Protein AF-0000000072294499 (afdb_homodimer)

InterPro domains:
  IPR000086 NUDIX hydrolase domain [PF00293] (12-152)
  IPR000086 NUDIX hydrolase domain [PS51462] (10-159)
  IPR015797 NUDIX hydrolase-like domain superfamily [SSF55811] (6-146)
  IPR020084 NUDIX hydrolase, conserved site [PS00893] (53-74)
  IPR020476 NUDIX hydrolase [PR00502] (48-62)
  IPR020476 NUDIX hydrolase [PR00502] (62-77)

Solvent-accessible surface area (backbone atoms only — not comparable to full-atom values): 19416 Å² total; per-residue (Å²): 131,82,71,77,73,74,75,75,82,62,50,39,52,34,36,35,30,48,36,30,56,72,73,47,87,82,43,38,98,89,31,44,30,25,42,33,28,32,29,54,42,88,82,49,49,67,14,34,39,49,49,47,46,68,60,56,62,79,58,51,71,49,56,42,50,37,48,31,37,27,63,43,24,68,42,83,57,55,66,90,38,39,42,85,70,53,72,44,78,39,73,40,86,32,82,36,76,93,73,35,78,26,80,40,30,35,38,34,39,32,30,36,31,48,45,88,76,65,79,73,69,76,43,66,66,42,64,79,48,29,78,38,75,42,82,41,38,47,66,57,52,55,41,26,64,70,58,80,46,92,53,44,52,22,62,66,54,42,48,34,52,70,77,44,59,82,66,66,83,78,83,78,120,130,83,72,79,74,75,76,75,82,60,51,39,51,33,35,36,30,47,36,30,56,72,74,48,87,82,42,38,97,90,31,44,28,24,43,32,28,32,28,55,42,88,83,48,48,67,15,33,40,50,49,48,46,68,59,55,62,79,58,52,71,51,55,44,50,36,50,32,36,27,61,43,24,68,42,83,55,55,65,90,38,38,44,84,68,52,72,44,78,40,73,39,86,33,82,35,75,92,74,36,80,27,79,42,31,34,37,34,39,33,31,37,30,47,46,88,76,67,80,74,70,78,42,66,66,42,64,79,48,29,77,38,75,40,80,40,38,48,65,56,54,53,41,26,65,69,59,79,46,94,51,42,52,22,63,65,56,41,46,34,52,71,75,44,59,82,68,66,84,77,82,75,124

pLDDT: mean 88.1, std 13.17, range [28.94, 98.69]

Secondary structure (DSSP, 8-state):
------PPP--EEEEEEEEE-SS-TT--SSS-EEEEEEE-SSTTTTEEE-SEEEPPTT--HHHHHHHHHHHHH-----GGGEEEEEEEEEEEEEE-GGG-EEEEEEEEEEEEEE--S-SS----S-TTTEEEEEEEEHHHHHHHHHT-SS-EE-HHHHHHHHHSTT--PPP--/------PPP--EEEEEEEEE-SS-TT--SSS-EEEEEEE-SSTTTTEEE-SEEEPPTT--HHHHHHHHHHHHH-----GGGEEEEEEEEEEEEEE-GGG-EEEEEEEEEEEEEE--S-SSPP--S-TTTEEEEEEEEHHHHHHHHTT-SS-EE-HHHHHHHHHSTT--PPP--

Foldseek 3Di:
DPDPDPDPADAFEKEFEFEFEDDDPVADQVKTWGKKFAWCDQARHQAIGGQIGGDDPPDDNLRRRQVSQCQFFVAGFDSLQKAWFDKFKDWDWGQDPPRDTDIHIYIYTYMYGYGPNDDDGTDGNPVNTTVTMDIDIPVRLVCLLVVVDPHHHRVRSNRCCVVVVVTDDDDPD/DPDPDPDPADAFEKEFEFEFEDDPPPADQVKTWGKKFAWCDQARHQAIGGQIGGDDPPDDNLRRRQVSQCQFFVAGFDSLQKAWFDKFKDWDWGQDPPRDIDIHIYIYTYMYGYGPNDDDGTDGNPVNTTVDMDIDIPVRLVCLLVVVDPHHHRVRSNRCCVVVVPTGDDDPD

Radius of gyration: 21.46 Å; Cα contacts (8 Å, |Δi|>4): 744; chains: 2; bounding box: 60×62×54 Å

Organism: Botryotinia fuckeliana (strain B05.10) (NCBI:txid332648)

Nearest PDB structures (foldseek):
  5gp0-assembly1_I  TM=8.842E-01  e=9.250E-15  Arabidopsis thaliana
  5wy6-assembly1_A  TM=8.815E-01  e=5.028E-14  Arabidopsis thaliana
  3n77-assembly1_A  TM=7.991E-01  e=6.210E-08  Salmonella enterica subsp. enterica serovar Typhimurium
  2fml-assembly1_A  TM=7.629E-01  e=3.006E-08  Enterococcus faecalis
  6dt3-assembly1_A  TM=7.638E-01  e=3.809E-07  Klebsiella pneumoniae subsp. pneumoniae NTUH-K2044

Sequence (346 aa):
MSTPTPAPPHPRIGVGIFLLHPTHPLSTPTSPLFLMGQRLGSHGAGKWAHPGGHLEFGEELEECATREVEEETGLCLQREDVRFLTATNSVMEGEGEEGKKEKKHYVTIWMVGRWDGKGEGPRNLEPEKCAGWEWVRWEEMKEYAEGNGERKLFQPVSDLLRTRGEVLPPSFGMSTPTPAPPHPRIGVGIFLLHPTHPLSTPTSPLFLMGQRLGSHGAGKWAHPGGHLEFGEELEECATREVEEETGLCLQREDVRFLTATNSVMEGEGEEGKKEKKHYVTIWMVGRWDGKGEGPRNLEPEKCAGWEWVRWEEMKEYAEGNGERKLFQPVSDLLRTRGEVLPPSFG

Structure (mmCIF, N/CA/C/O backbone):
data_AF-0000000072294499-model_v1
#
loop_
_entity.id
_entity.type
_entity.pdbx_description
1 polymer 'Nudix hydrolase domain-containing protein'
#
loop_
_atom_site.group_PDB
_atom_site.id
_atom_site.type_symbol
_atom_site.label_atom_id
_atom_site.label_alt_id
_atom_site.label_comp_id
_atom_site.label_asym_id
_atom_site.label_entity_id
_atom_site.label_seq_id
_atom_site.pdbx_PDB_ins_code
_atom_site.Cartn_x
_atom_site.Cartn_y
_atom_site.Cartn_z
_atom_site.occupancy
_atom_site.B_iso_or_equiv
_atom_site.auth_seq_id
_atom_site.auth_comp_id
_atom_site.auth_asym_id
_atom_site.auth_atom_id
_atom_site.pdbx_PDB_model_num
ATOM 1 N N . MET A 1 1 ? -40.594 -4.781 -2.824 1 28.94 1 MET A N 1
ATOM 2 C CA . MET A 1 1 ? -39.344 -5.211 -2.197 1 28.94 1 MET A CA 1
ATOM 3 C C . MET A 1 1 ? -38.188 -4.32 -2.625 1 28.94 1 MET A C 1
ATOM 5 O O . MET A 1 1 ? -37.938 -4.152 -3.818 1 28.94 1 MET A O 1
ATOM 9 N N . SER A 1 2 ? -37.812 -3.242 -1.932 1 36.72 2 SER A N 1
ATOM 10 C CA . SER A 1 2 ? -36.875 -2.186 -2.289 1 36.72 2 SER A CA 1
ATOM 11 C C . SER A 1 2 ? -35.5 -2.76 -2.637 1 36.72 2 SER A C 1
ATOM 13 O O . SER A 1 2 ? -34.938 -3.537 -1.868 1 36.72 2 SER A O 1
ATOM 15 N N . THR A 1 3 ? -35.188 -2.98 -3.795 1 42.38 3 THR A N 1
ATOM 16 C CA . THR A 1 3 ? -33.906 -3.477 -4.305 1 42.38 3 THR A CA 1
ATOM 17 C C . THR A 1 3 ? -32.75 -2.754 -3.639 1 42.38 3 THR A C 1
ATOM 19 O O . THR A 1 3 ? -32.688 -1.522 -3.635 1 42.38 3 THR A O 1
ATOM 22 N N . PRO A 1 4 ? -32.094 -3.385 -2.633 1 51.06 4 PRO A N 1
ATOM 23 C CA . PRO A 1 4 ? -31.031 -2.721 -1.905 1 51.06 4 PRO A CA 1
ATOM 24 C C . PRO A 1 4 ? -30.062 -1.988 -2.83 1 51.06 4 PRO A C 1
ATOM 26 O O . PRO A 1 4 ? -29.781 -2.459 -3.936 1 51.06 4 PRO A O 1
ATOM 29 N N . THR A 1 5 ? -30.125 -0.683 -2.938 1 53.81 5 THR A N 1
ATOM 30 C CA . THR A 1 5 ? -29.219 0.186 -3.666 1 53.81 5 THR A CA 1
ATOM 31 C C . THR A 1 5 ? -27.766 -0.281 -3.492 1 53.81 5 THR A C 1
ATOM 33 O O . THR A 1 5 ? -27.312 -0.468 -2.367 1 53.81 5 THR A O 1
ATOM 36 N N . PRO A 1 6 ? -27.234 -0.891 -4.57 1 59.5 6 PRO A N 1
ATOM 37 C CA . PRO A 1 6 ? -25.859 -1.375 -4.508 1 59.5 6 PRO A CA 1
ATOM 38 C C . PRO A 1 6 ? -24.922 -0.393 -3.809 1 59.5 6 PRO A C 1
ATOM 40 O O . PRO A 1 6 ? -25.094 0.823 -3.916 1 59.5 6 PRO A O 1
ATOM 43 N N . ALA A 1 7 ? -24.188 -0.81 -2.818 1 69.5 7 ALA A N 1
ATOM 44 C CA . ALA A 1 7 ? -23.203 0.027 -2.125 1 69.5 7 ALA A CA 1
ATOM 45 C C . ALA A 1 7 ? -22.312 0.766 -3.117 1 69.5 7 ALA A C 1
ATOM 47 O O . ALA A 1 7 ? -21.984 0.236 -4.18 1 69.5 7 ALA A O 1
ATOM 48 N N . PRO A 1 8 ? -22.094 2.068 -2.934 1 80.5 8 PRO A N 1
ATOM 49 C CA . PRO A 1 8 ? -21.219 2.822 -3.832 1 80.5 8 PRO A CA 1
ATOM 50 C C . PRO A 1 8 ? -19.875 2.146 -4.039 1 80.5 8 PRO A C 1
ATOM 52 O O . PRO A 1 8 ? -19.359 1.482 -3.131 1 80.5 8 PRO A O 1
ATOM 55 N N . PRO A 1 9 ? -19.453 2.17 -5.238 1 87.38 9 PRO A N 1
ATOM 56 C CA . PRO A 1 9 ? -18.141 1.58 -5.504 1 87.38 9 PRO A CA 1
ATOM 57 C C . PRO A 1 9 ? -17.047 2.145 -4.602 1 87.38 9 PRO A C 1
ATOM 59 O O . PRO A 1 9 ? -17.094 3.316 -4.219 1 87.38 9 PRO A O 1
ATOM 62 N N . HIS A 1 10 ? -16.156 1.339 -4.156 1 92.75 10 HIS A N 1
ATOM 63 C CA . HIS A 1 10 ? -15.016 1.729 -3.326 1 92.75 10 HIS A CA 1
ATOM 64 C C . HIS A 1 10 ? -13.742 1.022 -3.77 1 92.75 10 HIS A C 1
ATOM 66 O O . HIS A 1 10 ? -13.797 -0.056 -4.363 1 92.75 10 HIS A O 1
ATOM 72 N N . PRO A 1 11 ? -12.578 1.711 -3.541 1 96.56 11 PRO A N 1
ATOM 73 C CA . PRO A 1 11 ? -11.328 0.994 -3.818 1 96.56 11 PRO A CA 1
ATOM 74 C C . PRO A 1 11 ? -11.188 -0.281 -2.99 1 96.56 11 PRO A C 1
ATOM 76 O O . PRO A 1 11 ? -11.555 -0.301 -1.813 1 96.56 11 PRO A O 1
ATOM 79 N N . ARG A 1 12 ? -10.711 -1.254 -3.605 1 95.88 12 ARG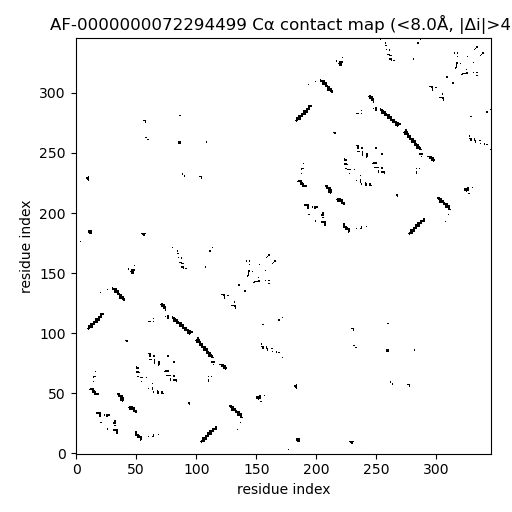 A N 1
ATOM 80 C CA . ARG A 1 12 ? -10.477 -2.535 -2.947 1 95.88 12 ARG A CA 1
ATOM 81 C C . ARG A 1 12 ? -8.984 -2.793 -2.77 1 95.88 12 ARG A C 1
ATOM 83 O O . ARG A 1 12 ? -8.156 -2.115 -3.379 1 95.88 12 ARG A O 1
ATOM 90 N N . ILE A 1 13 ? -8.672 -3.74 -1.905 1 98.31 13 ILE A N 1
ATOM 91 C CA . ILE A 1 13 ? -7.273 -4.051 -1.619 1 98.31 13 ILE A CA 1
ATOM 92 C C . ILE A 1 13 ? -6.957 -5.473 -2.07 1 98.31 13 ILE A C 1
ATOM 94 O O . ILE A 1 13 ? -7.609 -6.426 -1.641 1 98.31 13 ILE A O 1
ATOM 98 N N . GLY A 1 14 ? -6.02 -5.602 -2.982 1 97.75 14 GLY A N 1
ATOM 99 C CA . GLY A 1 14 ? -5.453 -6.887 -3.359 1 97.75 14 GLY A CA 1
ATOM 100 C C . GLY A 1 14 ? -4.043 -7.09 -2.842 1 97.75 14 GLY A C 1
ATOM 101 O O . GLY A 1 14 ? -3.344 -6.121 -2.533 1 97.75 14 GLY A O 1
ATOM 102 N N . VAL A 1 15 ? -3.668 -8.32 -2.693 1 98.62 15 VAL A N 1
ATOM 103 C CA . VAL A 1 15 ? -2.303 -8.703 -2.344 1 98.62 15 VAL A CA 1
ATOM 104 C C . VAL A 1 15 ? -1.727 -9.609 -3.426 1 98.62 15 VAL A C 1
ATOM 106 O O . VAL A 1 15 ? -2.363 -10.586 -3.83 1 98.62 15 VAL A O 1
ATOM 109 N N . GLY A 1 16 ? -0.642 -9.227 -4.043 1 98.25 16 GLY A N 1
ATOM 110 C CA . GLY A 1 16 ? 0.141 -10.055 -4.941 1 98.25 16 GLY A CA 1
ATOM 111 C C . GLY A 1 16 ? 1.46 -10.508 -4.34 1 98.25 16 GLY A C 1
ATOM 112 O O . GLY A 1 16 ? 2.107 -9.75 -3.615 1 98.25 16 GLY A O 1
ATOM 113 N N . ILE A 1 17 ? 1.91 -11.711 -4.703 1 98.06 17 ILE A N 1
ATOM 114 C CA . ILE A 1 17 ? 3.094 -12.258 -4.047 1 98.06 17 ILE A CA 1
ATOM 115 C C . ILE A 1 17 ? 4.125 -12.664 -5.098 1 98.06 17 ILE A C 1
ATOM 117 O O . ILE A 1 17 ? 3.885 -13.578 -5.895 1 98.06 17 ILE A O 1
ATOM 121 N N . PHE A 1 18 ? 5.262 -12.008 -5.094 1 96.38 18 PHE A N 1
ATOM 122 C CA . PHE A 1 18 ? 6.441 -12.508 -5.797 1 96.38 18 PHE A CA 1
ATOM 123 C C . PHE A 1 18 ? 7.031 -13.719 -5.074 1 96.38 18 PHE A C 1
ATOM 125 O O . PHE A 1 18 ? 7.836 -13.562 -4.152 1 96.38 18 PHE A O 1
ATOM 132 N N . LEU A 1 19 ? 6.602 -14.836 -5.445 1 96.38 19 LEU A N 1
ATOM 133 C CA . LEU A 1 19 ? 7.109 -16.047 -4.82 1 96.38 19 LEU A CA 1
ATOM 134 C C . LEU A 1 19 ? 8.414 -16.5 -5.473 1 96.38 19 LEU A C 1
ATOM 136 O O . LEU A 1 19 ? 8.414 -16.984 -6.605 1 96.38 19 LEU A O 1
ATOM 140 N N . LEU A 1 20 ? 9.5 -16.422 -4.746 1 93.62 20 LEU A N 1
ATOM 141 C CA . LEU A 1 20 ? 10.844 -16.641 -5.27 1 93.62 20 LEU A CA 1
ATOM 142 C C . LEU A 1 20 ? 11.234 -18.109 -5.184 1 93.62 20 LEU A C 1
ATOM 144 O O . LEU A 1 20 ? 10.922 -18.781 -4.199 1 93.62 20 LEU A O 1
ATOM 148 N N . HIS A 1 21 ? 11.938 -18.5 -6.191 1 88.56 21 HIS A N 1
ATOM 149 C CA . HIS A 1 21 ? 12.594 -19.797 -6.168 1 88.56 21 HIS A CA 1
ATOM 150 C C . HIS A 1 21 ? 13.977 -19.703 -5.535 1 88.56 21 HIS A C 1
ATOM 152 O O . HIS A 1 21 ? 14.828 -18.938 -5.992 1 88.56 21 HIS A O 1
ATOM 158 N N . PRO A 1 22 ? 14.25 -20.469 -4.516 1 76 22 PRO A N 1
ATOM 159 C CA . PRO A 1 22 ? 15.508 -20.344 -3.779 1 76 22 PRO A CA 1
ATOM 160 C C . PRO A 1 22 ? 16.703 -20.906 -4.555 1 76 22 PRO A C 1
ATOM 162 O O . PRO A 1 22 ? 17.844 -20.469 -4.348 1 76 22 PRO A O 1
ATOM 165 N N . THR A 1 23 ? 16.484 -21.844 -5.387 1 77.12 23 THR A N 1
ATOM 166 C CA . THR A 1 23 ? 17.672 -22.578 -5.844 1 77.12 23 THR A CA 1
ATOM 167 C C . THR A 1 23 ? 17.609 -22.812 -7.352 1 77.12 23 THR A C 1
ATOM 169 O O . THR A 1 23 ? 18.406 -23.594 -7.895 1 77.12 23 THR A O 1
ATOM 172 N N . HIS A 1 24 ? 16.75 -22.141 -7.965 1 80.5 24 HIS A N 1
ATOM 173 C CA . HIS A 1 24 ? 16.688 -22.391 -9.398 1 80.5 24 HIS A CA 1
ATOM 174 C C . HIS A 1 24 ? 17.984 -21.969 -10.086 1 80.5 24 HIS A C 1
ATOM 176 O O . HIS A 1 24 ? 18.484 -20.859 -9.828 1 80.5 24 HIS A O 1
ATOM 182 N N . PRO A 1 25 ? 18.484 -22.766 -10.898 1 80.88 25 PRO A N 1
ATOM 183 C CA . PRO A 1 25 ? 19.797 -22.484 -11.5 1 80.88 25 PRO A CA 1
ATOM 184 C C . PRO A 1 25 ? 19.781 -21.219 -12.352 1 80.88 25 PRO A C 1
ATOM 186 O O . PRO A 1 25 ? 20.828 -20.594 -12.523 1 80.88 25 PRO A O 1
ATOM 189 N N . LEU A 1 26 ? 18.703 -20.8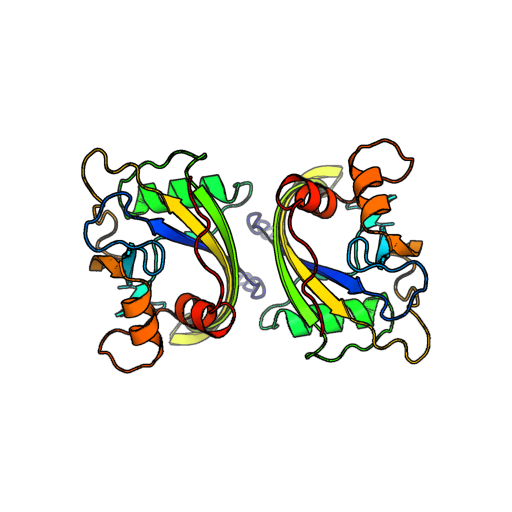28 -12.852 1 82 26 LEU A N 1
ATOM 190 C CA . LEU A 1 26 ? 18.609 -19.656 -13.719 1 82 26 LEU A CA 1
ATOM 191 C C . LEU A 1 26 ? 18.359 -18.391 -12.906 1 82 26 LEU A C 1
ATOM 193 O O . LEU A 1 26 ? 18.359 -17.281 -13.445 1 82 26 LEU A O 1
ATOM 197 N N . SER A 1 27 ? 18.203 -18.578 -11.586 1 82.75 27 SER A N 1
ATOM 198 C CA . SER A 1 27 ? 17.953 -17.422 -10.727 1 82.75 27 SER A CA 1
ATOM 199 C C . SER A 1 27 ? 19.25 -16.703 -10.391 1 82.75 27 SER A C 1
ATOM 201 O O . SER A 1 27 ? 20.25 -17.344 -10.031 1 82.75 27 SER A O 1
ATOM 203 N N . THR A 1 28 ? 19.234 -15.406 -10.656 1 80 28 THR A N 1
ATOM 204 C CA . THR A 1 28 ? 20.375 -14.57 -10.281 1 80 28 THR A CA 1
ATOM 205 C C . THR A 1 28 ? 19.922 -13.445 -9.352 1 80 28 THR A C 1
ATOM 207 O O . THR A 1 28 ? 18.734 -13.125 -9.289 1 80 28 THR A O 1
ATOM 210 N N . PRO A 1 29 ? 20.891 -12.836 -8.664 1 75.38 29 PRO A N 1
ATOM 211 C CA . PRO A 1 29 ? 20.516 -11.711 -7.801 1 75.38 29 PRO A CA 1
ATOM 212 C C . PRO A 1 29 ? 19.875 -10.562 -8.578 1 75.38 29 PRO A C 1
ATOM 214 O O . PRO A 1 29 ? 19.031 -9.844 -8.031 1 75.38 29 PRO A O 1
ATOM 217 N N . THR A 1 30 ? 20.25 -10.422 -9.789 1 76.88 30 THR A N 1
ATOM 218 C CA . THR A 1 30 ? 19.75 -9.305 -10.578 1 76.88 30 THR A CA 1
ATOM 219 C C . THR A 1 30 ? 18.5 -9.703 -11.359 1 76.88 30 THR A C 1
ATOM 221 O O . THR A 1 30 ? 17.797 -8.852 -11.898 1 76.88 30 THR A O 1
ATOM 224 N N . SER A 1 31 ? 18.297 -10.969 -11.453 1 81.94 31 SER A N 1
ATOM 225 C CA . SER A 1 31 ? 17.125 -11.477 -12.148 1 81.94 31 SER A CA 1
ATOM 226 C C . SER A 1 31 ? 16.562 -12.711 -11.445 1 81.94 31 SER A C 1
ATOM 228 O O . SER A 1 31 ? 16.672 -13.828 -11.961 1 81.94 31 SER A O 1
ATOM 230 N N . PRO A 1 32 ? 15.938 -12.461 -10.391 1 86.88 32 PRO A N 1
ATOM 231 C CA . PRO A 1 32 ? 15.344 -13.602 -9.68 1 86.88 32 PRO A CA 1
ATOM 232 C C . PRO A 1 32 ? 14.172 -14.219 -10.43 1 86.88 32 PRO A C 1
ATOM 234 O O . PRO A 1 32 ? 13.609 -13.594 -11.336 1 86.88 32 PRO A O 1
ATOM 237 N N . LEU A 1 33 ? 13.906 -15.477 -10.094 1 91.69 33 LEU A N 1
ATOM 238 C CA . LEU A 1 33 ? 12.758 -16.172 -10.656 1 91.69 33 LEU A CA 1
ATOM 239 C C . LEU A 1 33 ? 11.594 -16.188 -9.672 1 91.69 33 LEU A C 1
ATOM 241 O O . LEU A 1 33 ? 11.773 -16.469 -8.492 1 91.69 33 LEU A O 1
ATOM 245 N N . PHE A 1 34 ? 10.484 -15.875 -10.188 1 93.94 34 PHE A N 1
ATOM 246 C CA . PHE A 1 34 ? 9.281 -15.922 -9.359 1 93.94 34 PHE A CA 1
ATOM 247 C C . PHE A 1 34 ? 8.148 -16.625 -10.102 1 93.94 34 PHE A C 1
ATOM 249 O O . PHE A 1 34 ? 8.227 -16.828 -11.312 1 93.94 34 PHE A O 1
ATOM 256 N N . LEU A 1 35 ? 7.176 -16.984 -9.359 1 96.38 35 LEU A N 1
ATOM 257 C CA . LEU A 1 35 ? 6.047 -17.766 -9.859 1 96.38 35 LEU A CA 1
ATOM 258 C C . LEU A 1 35 ? 4.996 -16.859 -10.484 1 96.38 35 LEU A C 1
ATOM 260 O O . LEU A 1 35 ? 4.574 -15.875 -9.867 1 96.38 35 LEU A O 1
ATOM 264 N N . MET A 1 36 ? 4.543 -17.094 -11.742 1 96.94 36 MET A N 1
ATOM 265 C CA . MET A 1 36 ? 3.434 -16.422 -12.398 1 96.94 36 MET A CA 1
ATOM 266 C C . MET A 1 36 ? 2.494 -17.422 -13.062 1 96.94 36 MET A C 1
ATOM 268 O O . MET A 1 36 ? 2.908 -18.531 -13.398 1 96.94 36 MET A O 1
ATOM 272 N N . GLY A 1 37 ? 1.271 -17.031 -13.18 1 97.19 37 GLY A N 1
ATOM 273 C CA . GLY A 1 37 ? 0.268 -17.828 -13.867 1 97.19 37 GLY A CA 1
ATOM 274 C C . GLY A 1 37 ? -0.659 -17 -14.742 1 97.19 37 GLY A C 1
ATOM 275 O O . GLY A 1 37 ? -0.774 -15.789 -14.562 1 97.19 37 GLY A O 1
ATOM 276 N N . GLN A 1 38 ? -1.278 -17.672 -15.672 1 96.25 38 GLN A N 1
ATOM 277 C CA . GLN A 1 38 ? -2.238 -17.031 -16.562 1 96.25 38 GLN A CA 1
ATOM 278 C C . GLN A 1 38 ? -3.648 -17.078 -15.977 1 96.25 38 GLN A C 1
ATOM 280 O O . GLN A 1 38 ? -4.156 -18.156 -15.672 1 96.25 38 GLN A O 1
ATOM 285 N N . ARG A 1 39 ? -4.242 -15.898 -15.898 1 95.62 39 ARG A N 1
ATOM 286 C CA . ARG A 1 39 ? -5.59 -15.797 -15.359 1 95.62 39 ARG A CA 1
ATOM 287 C C . ARG A 1 39 ? -6.625 -16.328 -16.344 1 95.62 39 ARG A C 1
ATOM 289 O O . ARG A 1 39 ? -6.516 -16.094 -17.547 1 95.62 39 ARG A O 1
ATOM 296 N N . LEU A 1 40 ? -7.703 -17.078 -16.016 1 91.75 40 LEU A N 1
ATOM 297 C CA . LEU A 1 40 ? -8.75 -17.609 -16.875 1 91.75 40 LEU A CA 1
ATOM 298 C C . LEU A 1 40 ? -10.086 -16.922 -16.609 1 91.75 40 LEU A C 1
ATOM 300 O O . LEU A 1 40 ? -10.977 -16.938 -17.453 1 91.75 40 LEU A O 1
ATOM 304 N N . GLY A 1 41 ? -10.414 -16.156 -15.727 1 75.06 41 GLY A N 1
ATOM 305 C CA . GLY A 1 41 ? -11.688 -15.555 -15.359 1 75.06 41 GLY A CA 1
ATOM 306 C C . GLY A 1 41 ? -11.922 -14.211 -16.016 1 75.06 41 GLY A C 1
ATOM 307 O O . GLY A 1 41 ? -11.25 -13.867 -17 1 75.06 41 GLY A O 1
ATOM 308 N N . SER A 1 42 ? -13.117 -13.625 -15.688 1 65.06 42 SER A N 1
ATOM 309 C CA . SER A 1 42 ? -13.633 -12.43 -16.359 1 65.06 42 SER A CA 1
ATOM 310 C C . SER A 1 42 ? -12.664 -11.258 -16.203 1 65.06 42 SER A C 1
ATOM 312 O O . SER A 1 42 ? -12.406 -10.547 -17.172 1 65.06 42 SER A O 1
ATOM 314 N N . HIS A 1 43 ? -12.133 -11.164 -15.094 1 74.12 43 HIS A N 1
ATOM 315 C CA . HIS A 1 43 ? -11.281 -10 -14.891 1 74.12 43 HIS A CA 1
ATOM 316 C C . HIS A 1 43 ? -9.82 -10.336 -15.172 1 74.12 43 HIS A C 1
ATOM 318 O O . HIS A 1 43 ? -9.172 -11.016 -14.375 1 74.12 43 HIS A O 1
ATOM 324 N N . GLY A 1 44 ? -9.367 -9.891 -16.406 1 77.38 44 GLY A N 1
ATOM 325 C CA . GLY A 1 44 ? -7.984 -10.109 -16.797 1 77.38 44 GLY A CA 1
ATOM 326 C C . GLY A 1 44 ? -7.742 -11.461 -17.438 1 77.38 44 GLY A C 1
ATOM 327 O O . GLY A 1 44 ? -6.664 -12.039 -17.281 1 77.38 44 GLY A O 1
ATOM 328 N N . ALA A 1 45 ? -8.75 -12.023 -18.016 1 86.88 45 ALA A N 1
ATOM 329 C CA . ALA A 1 45 ? -8.586 -13.328 -18.656 1 86.88 45 ALA A CA 1
ATOM 330 C C . ALA A 1 45 ? -7.477 -13.289 -19.703 1 86.88 45 ALA A C 1
ATOM 332 O O . ALA A 1 45 ? -7.371 -12.328 -20.484 1 86.88 45 ALA A O 1
ATOM 333 N N . GLY A 1 46 ? -6.582 -14.336 -19.578 1 91.69 46 GLY A N 1
ATOM 334 C CA . GLY A 1 46 ? -5.488 -14.477 -20.516 1 91.69 46 GLY A CA 1
ATOM 335 C C . GLY A 1 46 ? -4.242 -13.727 -20.109 1 91.69 46 GLY A C 1
ATOM 336 O O . GLY A 1 46 ? -3.184 -13.875 -20.719 1 91.69 46 GLY A O 1
ATOM 337 N N . LYS A 1 47 ? -4.348 -12.961 -19.125 1 94.25 47 LYS A N 1
ATOM 338 C CA . LYS A 1 47 ? -3.217 -12.148 -18.688 1 94.25 47 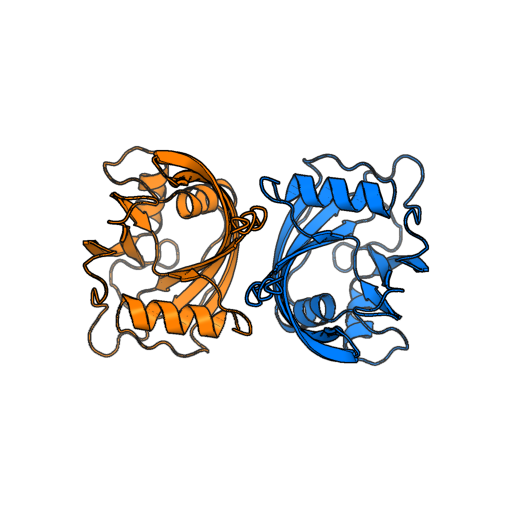LYS A CA 1
ATOM 339 C C . LYS A 1 47 ? -2.455 -12.828 -17.547 1 94.25 47 LYS A C 1
ATOM 341 O O . LYS A 1 47 ? -3.025 -13.617 -16.797 1 94.25 47 LYS A O 1
ATOM 346 N N . TRP A 1 48 ? -1.202 -12.531 -17.453 1 96.06 48 TRP A N 1
ATOM 347 C CA . TRP A 1 48 ? -0.32 -13.172 -16.484 1 96.06 48 TRP A CA 1
ATOM 348 C C . TRP A 1 48 ? -0.217 -12.352 -15.203 1 96.06 48 TRP A C 1
ATOM 350 O O . TRP A 1 48 ? -0.125 -11.125 -15.25 1 96.06 48 TRP A O 1
ATOM 360 N N . ALA A 1 49 ? -0.277 -13.07 -14.125 1 96.75 49 ALA A N 1
ATOM 361 C CA . ALA A 1 49 ? -0.224 -12.414 -12.82 1 96.75 49 ALA A CA 1
ATOM 362 C C . ALA A 1 49 ? 0.453 -13.305 -11.789 1 96.75 49 ALA A C 1
ATOM 364 O O . ALA A 1 49 ? 0.771 -14.469 -12.07 1 96.75 49 ALA A O 1
ATOM 365 N N . HIS A 1 50 ? 0.783 -12.781 -10.664 1 97.5 50 HIS A N 1
ATOM 366 C CA . HIS A 1 50 ? 1.319 -13.5 -9.516 1 97.5 50 HIS A CA 1
ATOM 367 C C . HIS A 1 50 ? 0.204 -14.141 -8.695 1 97.5 50 HIS A C 1
ATOM 369 O O . HIS A 1 50 ? -0.958 -13.734 -8.797 1 97.5 50 HIS A O 1
ATOM 375 N N . PRO A 1 51 ? 0.548 -15.203 -7.906 1 98.25 51 PRO A N 1
ATOM 376 C CA . PRO A 1 51 ? -0.444 -15.602 -6.906 1 98.25 51 PRO A CA 1
ATOM 377 C C . PRO A 1 51 ? -0.915 -14.43 -6.043 1 98.25 51 PRO A C 1
ATOM 379 O O . PRO A 1 51 ? -0.143 -13.508 -5.773 1 98.25 51 PRO A O 1
ATOM 382 N N . GLY A 1 52 ? -2.1 -14.445 -5.641 1 98 52 GLY A N 1
ATOM 383 C CA . GLY A 1 52 ? -2.627 -13.359 -4.828 1 98 52 GLY A CA 1
ATOM 384 C C . GLY A 1 52 ? -4.137 -13.398 -4.695 1 98 52 GLY A C 1
ATOM 385 O O . GLY A 1 52 ? -4.785 -14.336 -5.16 1 98 52 GLY A O 1
ATOM 386 N N . GLY A 1 53 ? -4.734 -12.445 -4.059 1 97.25 53 GLY A N 1
ATOM 387 C CA . GLY A 1 53 ? -6.16 -12.312 -3.799 1 97.25 53 GLY A CA 1
ATOM 388 C C . GLY A 1 53 ? -6.504 -11.117 -2.932 1 97.25 53 GLY A C 1
ATOM 389 O O . GLY A 1 53 ? -5.656 -10.258 -2.686 1 97.25 53 GLY A O 1
ATOM 390 N N . HIS A 1 54 ? -7.684 -11.094 -2.514 1 97.62 54 HIS A N 1
ATOM 391 C CA . HIS A 1 54 ? -8.148 -9.961 -1.722 1 97.62 54 HIS A CA 1
ATOM 392 C C . HIS A 1 54 ? -7.676 -10.07 -0.276 1 97.62 54 HIS A C 1
ATOM 394 O O . HIS A 1 54 ? -7.66 -11.164 0.298 1 97.62 54 HIS A O 1
ATOM 400 N N . LEU A 1 55 ? -7.309 -8.922 0.294 1 98.38 55 LEU A N 1
ATOM 401 C CA . LEU A 1 55 ? -7.066 -8.828 1.73 1 98.38 55 LEU A CA 1
ATOM 402 C C . LEU A 1 55 ? -8.375 -8.953 2.51 1 98.38 55 LEU A C 1
ATOM 404 O O . LEU A 1 55 ? -9.336 -8.227 2.238 1 98.38 55 LEU A O 1
ATOM 408 N N . GLU A 1 56 ? -8.469 -9.867 3.441 1 97.75 56 GLU A N 1
ATOM 409 C CA . GLU A 1 56 ? -9.664 -10.039 4.266 1 97.75 56 GLU A CA 1
ATOM 410 C C . GLU A 1 56 ? -9.609 -9.156 5.504 1 97.75 56 GLU A C 1
ATOM 412 O O . GLU A 1 56 ? -8.531 -8.852 6.016 1 97.75 56 GLU A O 1
ATOM 417 N N . PHE A 1 57 ? -10.758 -8.812 5.949 1 97.12 57 PHE A N 1
ATOM 418 C CA . PHE A 1 57 ? -10.859 -7.941 7.113 1 97.12 57 PHE A CA 1
ATOM 419 C C . PHE A 1 57 ? -10.172 -8.562 8.32 1 97.12 57 PHE A C 1
ATOM 421 O O . PHE A 1 57 ? -10.406 -9.727 8.648 1 97.12 57 PHE A O 1
ATOM 428 N N . GLY A 1 58 ? -9.258 -7.805 8.984 1 96.56 58 GLY A N 1
ATOM 429 C CA . GLY A 1 58 ? -8.586 -8.242 10.195 1 96.56 58 GLY A CA 1
ATOM 430 C C . GLY A 1 58 ? -7.301 -9.008 9.922 1 96.56 58 GLY A C 1
ATOM 431 O O . GLY A 1 58 ? -6.555 -9.336 10.844 1 96.56 58 GLY A O 1
ATOM 432 N N . GLU A 1 59 ? -6.945 -9.211 8.672 1 97.25 59 GLU A N 1
ATOM 433 C CA . GLU A 1 59 ? -5.801 -10.023 8.273 1 97.25 59 GLU A CA 1
ATOM 434 C C . GLU A 1 59 ? -4.527 -9.18 8.211 1 97.25 59 GLU A C 1
ATOM 436 O O . GLU A 1 59 ? -4.547 -8.047 7.734 1 97.25 59 GLU A O 1
ATOM 441 N N . GLU A 1 60 ? -3.436 -9.734 8.68 1 97.19 60 GLU A N 1
ATOM 442 C CA . GLU A 1 60 ? -2.127 -9.156 8.391 1 97.19 60 GLU A CA 1
ATOM 443 C C . GLU A 1 60 ? -1.701 -9.445 6.953 1 97.19 60 GLU A C 1
ATOM 445 O O . GLU A 1 60 ? -2.174 -10.398 6.34 1 97.19 60 GLU A O 1
ATOM 450 N N . LEU A 1 61 ? -0.818 -8.602 6.434 1 98.06 61 LEU A N 1
ATOM 451 C CA . LEU A 1 61 ? -0.369 -8.766 5.055 1 98.06 61 LEU A CA 1
ATOM 452 C C . LEU A 1 61 ? 0.327 -10.117 4.871 1 98.06 61 LEU A C 1
ATOM 454 O O . LEU A 1 61 ? 0.105 -10.805 3.873 1 98.06 61 LEU A O 1
ATOM 458 N N . GLU A 1 62 ? 1.129 -10.469 5.828 1 97.81 62 GLU A N 1
ATOM 459 C CA . GLU A 1 62 ? 1.847 -11.734 5.766 1 97.81 62 GLU A CA 1
ATOM 460 C C . GLU A 1 62 ? 0.882 -12.922 5.812 1 97.81 62 GLU A C 1
ATOM 462 O O . GLU A 1 62 ? 1.087 -13.922 5.121 1 97.81 62 GLU A O 1
ATOM 467 N N . GLU A 1 63 ? -0.135 -12.797 6.609 1 97.81 63 GLU A N 1
ATOM 468 C CA . GLU A 1 63 ? -1.156 -13.844 6.688 1 97.81 63 GLU A CA 1
ATOM 469 C C . GLU A 1 63 ? -1.88 -14.008 5.355 1 97.81 63 GLU A C 1
ATOM 471 O O . GLU A 1 63 ? -2.107 -15.133 4.902 1 97.81 63 GLU A O 1
ATOM 476 N N . CYS A 1 64 ? -2.256 -12.914 4.789 1 98.38 64 CYS A N 1
ATOM 477 C CA . CYS A 1 64 ? -2.918 -12.961 3.488 1 98.38 64 CYS A CA 1
ATOM 478 C C . CYS A 1 64 ? -2.021 -13.609 2.441 1 98.38 64 CYS A C 1
ATOM 480 O O . CYS A 1 64 ? -2.469 -14.469 1.682 1 98.38 64 CYS A O 1
ATOM 482 N N . ALA A 1 65 ? -0.732 -13.188 2.43 1 98.31 65 ALA A N 1
ATOM 483 C CA . ALA A 1 65 ? 0.22 -13.719 1.457 1 98.31 65 ALA A CA 1
ATOM 484 C C . ALA A 1 65 ? 0.349 -15.234 1.587 1 98.31 65 ALA A C 1
ATOM 486 O O . ALA A 1 65 ? 0.246 -15.961 0.594 1 98.31 65 ALA A O 1
ATOM 487 N N . THR A 1 66 ? 0.514 -15.703 2.818 1 98.19 66 THR A N 1
ATOM 488 C CA . THR A 1 66 ? 0.706 -17.141 3.029 1 98.19 66 THR A CA 1
ATOM 489 C C . THR A 1 66 ? -0.572 -17.906 2.709 1 98.19 66 THR A C 1
ATOM 491 O O . THR A 1 66 ? -0.521 -18.984 2.115 1 98.19 66 THR A O 1
ATOM 494 N N . ARG A 1 67 ? -1.709 -17.344 3.078 1 98.44 67 ARG A N 1
ATOM 495 C CA . ARG A 1 67 ? -2.986 -17.984 2.803 1 98.44 67 ARG A CA 1
ATOM 496 C C . ARG A 1 67 ? -3.225 -18.125 1.303 1 98.44 67 ARG A C 1
ATOM 498 O O . ARG A 1 67 ? -3.547 -19.203 0.81 1 98.44 67 ARG A O 1
ATOM 505 N N . GLU A 1 68 ? -3.082 -17.016 0.531 1 98.31 68 GLU A N 1
ATOM 506 C CA . GLU A 1 68 ? -3.334 -17.016 -0.907 1 98.31 68 GLU A CA 1
ATOM 507 C C . GLU A 1 68 ? -2.385 -17.969 -1.632 1 98.31 68 GLU A C 1
ATOM 509 O O . GLU A 1 68 ? -2.789 -18.656 -2.568 1 98.31 68 GLU A O 1
ATOM 514 N N . VAL A 1 69 ? -1.1 -18 -1.258 1 98.31 69 VAL A N 1
ATOM 515 C CA . VAL A 1 69 ? -0.132 -18.891 -1.877 1 98.31 69 VAL A CA 1
ATOM 516 C C . VAL A 1 69 ? -0.533 -20.344 -1.615 1 98.31 69 VAL A C 1
ATOM 518 O O . VAL A 1 69 ? -0.497 -21.188 -2.523 1 98.31 69 VAL A O 1
ATOM 521 N N . GLU A 1 70 ? -0.9 -20.594 -0.373 1 98 70 GLU A N 1
ATOM 522 C CA . GLU A 1 70 ? -1.305 -21.953 -0.041 1 98 70 GLU A CA 1
ATOM 523 C C . GLU A 1 70 ? -2.57 -22.359 -0.795 1 98 70 GLU A C 1
ATOM 525 O O . GLU A 1 70 ? -2.645 -23.453 -1.357 1 98 70 GLU A O 1
ATOM 530 N N . GLU A 1 71 ? -3.582 -21.5 -0.829 1 98.31 71 GLU A N 1
ATOM 531 C CA . GLU A 1 71 ? -4.852 -21.781 -1.493 1 98.31 71 GLU A CA 1
ATOM 532 C C . GLU A 1 71 ? -4.652 -22.016 -2.986 1 98.31 71 GLU A C 1
ATOM 534 O O . GLU A 1 71 ? -5.297 -22.891 -3.568 1 98.31 71 GLU A O 1
ATOM 539 N N . GLU A 1 72 ? -3.76 -21.266 -3.598 1 98.25 72 GLU A N 1
ATOM 540 C CA . GLU A 1 72 ? -3.676 -21.281 -5.055 1 98.25 72 GLU A CA 1
ATOM 541 C C . GLU A 1 72 ? -2.605 -22.25 -5.543 1 98.25 72 GLU A C 1
ATOM 543 O O . GLU A 1 72 ? -2.705 -22.781 -6.645 1 98.25 72 GLU A O 1
ATOM 548 N N . THR A 1 73 ? -1.489 -22.547 -4.719 1 98 73 THR A N 1
ATOM 549 C CA . THR A 1 73 ? -0.335 -23.281 -5.23 1 98 73 THR A CA 1
ATOM 550 C C . THR A 1 73 ? -0.033 -24.5 -4.359 1 98 73 THR A C 1
ATOM 552 O O . THR A 1 73 ? 0.769 -25.359 -4.734 1 98 73 THR A O 1
ATOM 555 N N . GLY A 1 74 ? -0.593 -24.547 -3.111 1 97.56 74 GLY A N 1
ATOM 556 C CA . GLY A 1 74 ? -0.337 -25.641 -2.189 1 97.56 74 GLY A CA 1
ATOM 557 C C . GLY A 1 74 ? 0.938 -25.453 -1.387 1 97.56 74 GLY A C 1
ATOM 558 O O . GLY A 1 74 ? 1.23 -26.25 -0.488 1 97.56 74 GLY A O 1
ATOM 559 N N . LEU A 1 75 ? 1.689 -24.438 -1.643 1 96.38 75 LEU A N 1
ATOM 560 C CA . LEU A 1 75 ? 2.928 -24.203 -0.91 1 96.38 75 LEU A CA 1
ATOM 561 C C . LEU A 1 75 ? 2.646 -23.547 0.439 1 96.38 75 LEU A C 1
ATOM 563 O O . LEU A 1 75 ? 1.851 -22.609 0.524 1 96.38 75 LEU A O 1
ATOM 567 N N . CYS A 1 76 ? 3.275 -24.031 1.454 1 95.38 76 CYS A N 1
ATOM 568 C CA . CYS A 1 76 ? 3.156 -23.484 2.799 1 95.38 76 CYS A CA 1
ATOM 569 C C . CYS A 1 76 ? 4.379 -22.641 3.154 1 95.38 76 CYS A C 1
ATOM 571 O O . CYS A 1 76 ? 5.457 -23.188 3.402 1 95.38 76 CYS A O 1
ATOM 573 N N . LEU A 1 77 ? 4.184 -21.391 3.15 1 95.38 77 LEU A N 1
ATOM 574 C CA . LEU A 1 77 ? 5.27 -20.5 3.52 1 95.38 77 LEU A CA 1
ATOM 575 C C . LEU A 1 77 ? 5.223 -20.172 5.008 1 95.38 77 LEU A C 1
ATOM 577 O O . LEU A 1 77 ? 4.145 -20.141 5.609 1 95.38 77 LEU A O 1
ATOM 581 N N . GLN A 1 78 ? 6.371 -19.922 5.527 1 93.81 78 GLN A N 1
ATOM 582 C CA . GLN A 1 78 ? 6.461 -19.391 6.879 1 93.81 78 GLN A CA 1
ATOM 583 C C . GLN A 1 78 ? 6.332 -17.859 6.879 1 93.81 78 GLN A C 1
ATOM 585 O O . GLN A 1 78 ? 6.742 -17.203 5.922 1 93.81 78 GLN A O 1
ATOM 590 N N . ARG A 1 79 ? 5.793 -17.359 7.91 1 92.94 79 ARG A N 1
ATOM 591 C CA . ARG A 1 79 ? 5.59 -15.922 8.031 1 92.94 79 ARG A CA 1
ATOM 592 C C . ARG A 1 79 ? 6.902 -15.164 7.863 1 92.94 79 ARG A C 1
ATOM 594 O O . ARG A 1 79 ? 6.934 -14.078 7.277 1 92.94 79 ARG A O 1
ATOM 601 N N . GLU A 1 80 ? 8.008 -15.773 8.352 1 91 80 GLU A N 1
ATOM 602 C CA . GLU A 1 80 ? 9.32 -15.125 8.312 1 91 80 GLU A CA 1
ATOM 603 C C . GLU A 1 80 ? 9.867 -15.078 6.895 1 91 80 GLU A C 1
ATOM 605 O O . GLU A 1 80 ? 10.836 -14.367 6.625 1 91 80 GLU A O 1
ATOM 610 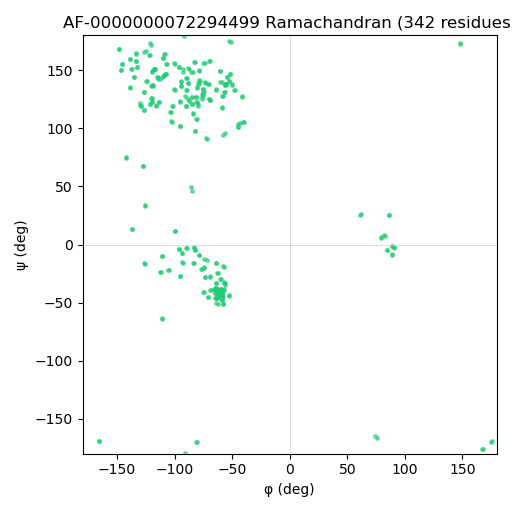N N . ASP A 1 81 ? 9.219 -15.867 6.023 1 92.88 81 ASP A N 1
ATOM 611 C CA . ASP A 1 81 ? 9.695 -15.93 4.645 1 92.88 81 ASP A CA 1
ATOM 612 C C . ASP A 1 81 ? 8.859 -15.031 3.734 1 92.88 81 ASP A C 1
ATOM 614 O O . ASP A 1 81 ? 8.891 -15.18 2.512 1 92.88 81 ASP A O 1
ATOM 618 N N . VAL A 1 82 ? 8.055 -14.203 4.316 1 95.94 82 VAL A N 1
ATOM 619 C CA . VAL A 1 82 ? 7.246 -13.258 3.551 1 95.94 82 VAL A CA 1
ATOM 620 C C . VAL A 1 82 ? 7.52 -11.836 4.027 1 95.94 82 VAL A C 1
ATOM 622 O O . VAL A 1 82 ? 7.688 -11.594 5.223 1 95.94 82 VAL A O 1
ATOM 625 N N . ARG A 1 83 ? 7.586 -10.891 3.088 1 94.25 83 ARG A N 1
ATOM 626 C CA . ARG A 1 83 ? 7.879 -9.492 3.41 1 94.25 83 ARG A CA 1
ATOM 627 C C . ARG A 1 83 ? 7.125 -8.547 2.484 1 94.25 83 ARG A C 1
ATOM 629 O O . ARG A 1 83 ? 6.789 -8.914 1.354 1 94.25 83 ARG A O 1
ATOM 636 N N . PHE A 1 84 ? 6.945 -7.414 3.012 1 95.75 84 PHE A N 1
ATOM 637 C CA . PHE A 1 84 ? 6.367 -6.344 2.213 1 95.75 84 PHE A CA 1
ATOM 638 C C . PHE A 1 84 ? 7.352 -5.863 1.153 1 95.75 84 PHE A C 1
ATOM 640 O O . PHE A 1 84 ? 8.547 -5.734 1.425 1 95.75 84 PHE A O 1
ATOM 647 N N . LEU A 1 85 ? 6.875 -5.617 -0.046 1 95 85 LEU A N 1
ATOM 648 C CA . LEU A 1 85 ? 7.715 -5.086 -1.112 1 95 85 LEU A CA 1
ATOM 649 C C . LEU A 1 85 ? 7.32 -3.654 -1.454 1 95 85 LEU A C 1
ATOM 651 O O . LEU A 1 85 ? 8.102 -2.723 -1.245 1 95 85 LEU A O 1
ATOM 655 N N . THR A 1 86 ? 6.176 -3.4 -1.925 1 96.31 86 THR A N 1
ATOM 656 C CA . THR A 1 86 ? 5.68 -2.094 -2.344 1 96.31 86 THR A CA 1
ATOM 657 C C . THR A 1 86 ? 4.16 -2.125 -2.516 1 96.31 86 THR A C 1
ATOM 659 O O . THR A 1 86 ? 3.496 -3.049 -2.043 1 96.31 86 THR A O 1
ATOM 662 N N . ALA A 1 87 ? 3.576 -1.098 -3.098 1 97.81 87 ALA A N 1
ATOM 663 C CA . ALA A 1 87 ? 2.148 -1.021 -3.398 1 97.81 87 ALA A CA 1
ATOM 664 C C . ALA A 1 87 ? 1.901 -0.227 -4.68 1 97.81 87 ALA A C 1
ATOM 666 O O . ALA A 1 87 ? 2.693 0.648 -5.035 1 97.81 87 ALA A O 1
ATOM 667 N N . THR A 1 88 ? 0.866 -0.566 -5.359 1 97.81 88 THR A N 1
ATOM 668 C CA . THR A 1 88 ? 0.46 0.155 -6.562 1 97.81 88 THR A CA 1
ATOM 669 C C . THR A 1 88 ? -1.038 0.443 -6.543 1 97.81 88 THR A C 1
ATOM 671 O O . THR A 1 88 ? -1.776 -0.143 -5.746 1 97.81 88 THR A O 1
ATOM 674 N N . ASN A 1 89 ? -1.438 1.405 -7.277 1 98.12 89 ASN A N 1
ATOM 675 C CA . ASN A 1 89 ? -2.809 1.855 -7.488 1 98.12 89 ASN A CA 1
ATOM 676 C C . ASN A 1 89 ? -3.258 1.621 -8.93 1 98.12 89 ASN A C 1
ATOM 678 O O . ASN A 1 89 ? -2.6 2.068 -9.867 1 98.12 89 ASN A O 1
ATOM 682 N N . SER A 1 90 ? -4.387 0.852 -9.109 1 96.88 90 SER A N 1
ATOM 683 C CA . SER A 1 90 ? -4.863 0.518 -10.445 1 96.88 90 SER A CA 1
ATOM 684 C C . SER A 1 90 ? -6.352 0.813 -10.594 1 96.88 90 SER A C 1
ATOM 686 O O . SER A 1 90 ? -7.168 0.306 -9.82 1 96.88 90 SER A O 1
ATOM 688 N N . VAL A 1 91 ? -6.703 1.626 -11.469 1 94.31 91 VAL A N 1
ATOM 689 C CA . VAL A 1 91 ? -8.086 1.819 -11.898 1 94.31 91 VAL A CA 1
ATOM 690 C C . VAL A 1 91 ? -8.312 1.124 -13.242 1 94.31 91 VAL A C 1
ATOM 692 O O . VAL A 1 91 ? -7.684 1.471 -14.242 1 94.31 91 VAL A O 1
ATOM 695 N N . MET A 1 92 ? -9.125 0.142 -13.172 1 88.75 92 MET A N 1
ATOM 696 C CA . MET A 1 92 ? -9.281 -0.739 -14.32 1 88.75 92 MET A CA 1
ATOM 697 C C . MET A 1 92 ? -10.727 -0.73 -14.82 1 88.75 92 MET A C 1
ATOM 699 O O . MET A 1 92 ? -11.656 -0.495 -14.039 1 88.75 92 MET A O 1
ATOM 703 N N . GLU A 1 93 ? -10.789 -0.929 -16.141 1 83.25 93 GLU A N 1
ATOM 704 C CA . GLU A 1 93 ? -12.117 -1.182 -16.688 1 83.25 93 GLU A CA 1
ATOM 705 C C . GLU A 1 93 ? -12.531 -2.639 -16.5 1 83.25 93 GLU A C 1
ATOM 707 O O . GLU A 1 93 ? -11.703 -3.545 -16.656 1 83.25 93 GLU A O 1
ATOM 712 N N . GLY A 1 94 ? -13.602 -2.859 -15.859 1 73.44 94 GLY A N 1
ATOM 713 C CA . GLY A 1 94 ? -14.055 -4.23 -15.695 1 73.44 94 GLY A CA 1
ATOM 714 C C . GLY A 1 94 ? -15.477 -4.457 -16.188 1 73.44 94 GLY A C 1
ATOM 715 O O . GLY A 1 94 ? -16.109 -3.539 -16.703 1 73.44 94 GLY A O 1
ATOM 716 N N . GLU A 1 95 ? -15.758 -5.777 -16.297 1 65.19 95 GLU A N 1
ATOM 717 C CA . GLU A 1 95 ? -17.109 -6.145 -16.719 1 65.19 95 GLU A CA 1
ATOM 718 C C . GLU A 1 95 ? -18.078 -6.098 -15.539 1 65.19 95 GLU A C 1
ATOM 720 O O . GLU A 1 95 ? -17.812 -6.672 -14.484 1 65.19 95 GLU A O 1
ATOM 725 N N . GLY A 1 96 ? -18.938 -5.121 -15.523 1 60.75 96 GLY A N 1
ATOM 726 C CA . GLY A 1 96 ? -19.984 -5.059 -14.516 1 60.75 96 GLY A CA 1
ATOM 727 C C . GLY A 1 96 ? -21.188 -5.934 -14.844 1 60.75 96 GLY A C 1
ATOM 728 O O . GLY A 1 96 ? -21.062 -6.883 -15.625 1 60.75 96 GLY A O 1
ATOM 729 N N . GLU A 1 97 ? -22.219 -5.715 -14.055 1 60.78 97 GLU A N 1
ATOM 730 C CA . GLU A 1 97 ? -23.469 -6.418 -14.32 1 60.78 97 GLU A CA 1
ATOM 731 C C . GLU A 1 97 ? -23.953 -6.152 -15.742 1 60.78 97 GLU A C 1
ATOM 733 O O . GLU A 1 97 ? -23.844 -5.035 -16.25 1 60.78 97 GLU A O 1
ATOM 738 N N . GLU A 1 98 ? -24.406 -7.305 -16.312 1 61.72 98 GLU A N 1
ATOM 739 C CA . GLU A 1 98 ? -25.125 -7.324 -17.594 1 61.72 98 GLU A CA 1
ATOM 740 C C . GLU A 1 98 ? -24.234 -6.785 -18.719 1 61.72 98 GLU A C 1
ATOM 742 O O . GLU A 1 98 ? -24.734 -6.094 -19.609 1 61.72 98 GLU A O 1
ATOM 747 N N . GLY A 1 99 ? -23.047 -6.883 -18.594 1 62 99 GLY A N 1
ATOM 748 C CA . GLY A 1 99 ? -22.172 -6.516 -19.688 1 62 99 GLY A CA 1
ATOM 749 C C . GLY A 1 99 ? -21.75 -5.059 -19.656 1 62 99 GLY A C 1
ATOM 750 O O . GLY A 1 99 ? -21.141 -4.562 -20.594 1 62 99 GLY A O 1
ATOM 751 N N . LYS A 1 100 ? -22.359 -4.398 -18.625 1 67 100 LYS A N 1
ATOM 752 C CA . LYS A 1 100 ? -21.984 -2.99 -18.547 1 67 100 LYS A CA 1
ATOM 753 C C . LYS A 1 100 ? -20.578 -2.83 -17.969 1 67 100 LYS A C 1
ATOM 755 O O . LYS A 1 100 ? -20.156 -3.617 -17.125 1 67 100 LYS A O 1
ATOM 760 N N . LYS A 1 101 ? -19.844 -2.072 -18.734 1 75.69 101 LYS A N 1
ATOM 761 C CA . LYS A 1 101 ? -18.5 -1.738 -18.281 1 75.69 101 LYS A CA 1
ATOM 762 C C . LYS A 1 101 ? -18.531 -1.02 -16.938 1 75.69 101 LYS A C 1
ATOM 764 O O . LYS A 1 101 ? -19.359 -0.143 -16.719 1 75.69 101 LYS A O 1
ATOM 769 N N . GLU A 1 102 ? -17.844 -1.789 -15.984 1 84.12 102 GLU A N 1
ATOM 770 C CA . GLU A 1 102 ? -17.75 -1.152 -14.672 1 84.12 102 GLU A CA 1
ATOM 771 C C . GLU A 1 102 ? -16.281 -0.938 -14.281 1 84.12 102 GLU A C 1
ATOM 773 O O . GLU A 1 102 ? -15.438 -1.781 -14.562 1 84.12 102 GLU A O 1
ATOM 778 N N . LYS A 1 103 ? -16.078 0.209 -13.75 1 89.12 103 LYS A N 1
ATOM 779 C CA . LYS A 1 103 ? -14.734 0.533 -13.266 1 89.12 103 LYS A CA 1
ATOM 780 C C . LYS A 1 103 ? -14.438 -0.188 -11.953 1 89.12 103 LYS A C 1
ATOM 782 O O . LYS A 1 103 ? -15.312 -0.299 -11.086 1 89.12 103 LYS A O 1
ATOM 787 N N . LYS A 1 104 ? -13.281 -0.749 -11.938 1 92.88 104 LYS A N 1
ATOM 788 C CA . LYS A 1 104 ? -12.766 -1.313 -10.695 1 92.88 104 LYS A CA 1
ATOM 789 C C . LYS A 1 104 ? -11.523 -0.562 -10.219 1 92.88 104 LYS A C 1
ATOM 791 O O . LYS A 1 104 ? -10.727 -0.101 -11.031 1 92.88 104 LYS A O 1
ATOM 796 N N . HIS A 1 105 ? -11.375 -0.421 -8.977 1 96.44 105 HIS A N 1
ATOM 797 C CA . HIS A 1 105 ? -10.25 0.279 -8.367 1 96.44 105 HIS A CA 1
ATOM 798 C C . HIS A 1 105 ? -9.594 -0.572 -7.289 1 96.44 105 HIS A C 1
ATOM 800 O O . HIS A 1 105 ? -10.242 -0.946 -6.309 1 96.44 105 HIS A O 1
ATOM 806 N N . TYR A 1 106 ? -8.312 -0.849 -7.555 1 96.81 106 TYR A N 1
ATOM 807 C CA . TYR A 1 106 ? -7.578 -1.68 -6.609 1 96.81 106 TYR A CA 1
ATOM 808 C C . TYR A 1 106 ? -6.293 -0.989 -6.164 1 96.81 106 TYR A C 1
ATOM 810 O O . TYR A 1 106 ? -5.566 -0.427 -6.988 1 96.81 106 TYR A O 1
ATOM 818 N N . VAL A 1 107 ? -6.094 -0.956 -4.895 1 98.44 107 VAL A N 1
ATOM 819 C CA . VAL A 1 107 ? -4.734 -0.865 -4.375 1 98.44 107 VAL A CA 1
ATOM 820 C C . VAL A 1 107 ? -4.168 -2.266 -4.156 1 98.44 107 VAL A C 1
ATOM 822 O O . VAL A 1 107 ? -4.742 -3.068 -3.42 1 98.44 107 VAL A O 1
ATOM 825 N N . THR A 1 108 ? -3.096 -2.582 -4.844 1 98.44 108 THR A N 1
ATOM 826 C CA . THR A 1 108 ? -2.451 -3.883 -4.699 1 98.44 108 THR A CA 1
ATOM 827 C C . THR A 1 108 ? -1.206 -3.775 -3.824 1 98.44 108 THR A C 1
ATOM 829 O O . THR A 1 108 ? -0.291 -3.008 -4.133 1 98.44 108 THR A O 1
ATOM 832 N N . ILE A 1 109 ? -1.218 -4.492 -2.725 1 98.69 109 ILE A N 1
ATOM 833 C CA . ILE A 1 109 ? -0.021 -4.656 -1.907 1 98.69 109 ILE A CA 1
ATOM 834 C C . ILE A 1 109 ? 0.821 -5.809 -2.453 1 98.69 109 ILE A C 1
ATOM 836 O O . ILE A 1 109 ? 0.334 -6.934 -2.586 1 98.69 109 ILE A O 1
ATOM 840 N N . TRP A 1 110 ? 2.051 -5.496 -2.818 1 97.94 110 TRP A N 1
ATOM 841 C CA . TRP A 1 110 ? 2.969 -6.504 -3.338 1 97.94 110 TRP A CA 1
ATOM 842 C C . TRP A 1 110 ? 3.867 -7.043 -2.23 1 97.94 110 TRP A C 1
ATOM 844 O O . TRP A 1 110 ? 4.562 -6.281 -1.558 1 97.94 110 TRP A O 1
ATOM 854 N N . MET A 1 111 ? 3.824 -8.297 -2.061 1 97.56 111 MET A N 1
ATOM 855 C CA . MET A 1 111 ? 4.656 -9.016 -1.103 1 97.56 111 MET A CA 1
ATOM 856 C C . MET A 1 111 ? 5.699 -9.867 -1.818 1 97.56 111 MET A C 1
ATOM 858 O O . MET A 1 111 ? 5.555 -10.172 -3.004 1 97.56 111 MET A O 1
ATOM 862 N N . VAL A 1 112 ? 6.719 -10.211 -1.067 1 96 112 VAL A N 1
ATOM 863 C CA . VAL A 1 112 ? 7.707 -11.172 -1.544 1 96 112 VAL A CA 1
ATOM 864 C C . VAL A 1 112 ? 7.75 -12.375 -0.604 1 96 112 VAL A C 1
ATOM 866 O O . VAL A 1 112 ? 7.75 -12.219 0.619 1 96 112 VAL A O 1
ATOM 869 N N . GLY A 1 113 ? 7.598 -13.477 -1.162 1 95.38 113 GLY A N 1
ATOM 870 C CA . GLY A 1 113 ? 7.773 -14.727 -0.433 1 95.38 113 GLY A CA 1
ATOM 871 C C . GLY A 1 113 ? 8.891 -15.586 -0.987 1 95.38 113 GLY A C 1
ATOM 872 O O . GLY A 1 113 ? 9.18 -15.547 -2.186 1 95.38 113 GLY A O 1
ATOM 873 N N . ARG A 1 114 ? 9.43 -16.312 -0.086 1 92.88 114 ARG A N 1
ATOM 874 C CA . ARG A 1 114 ? 10.477 -17.25 -0.498 1 92.88 114 ARG A CA 1
ATOM 875 C C . ARG A 1 114 ? 10.07 -18.688 -0.181 1 92.88 114 ARG A C 1
ATOM 877 O O . ARG A 1 114 ? 9.781 -19.016 0.971 1 92.88 114 ARG A O 1
ATOM 884 N N . TRP A 1 115 ? 10.07 -19.484 -1.176 1 92.19 115 TRP A N 1
ATOM 885 C CA . TRP A 1 115 ? 9.891 -20.922 -1.008 1 92.19 115 TRP A CA 1
ATOM 886 C C . TRP A 1 115 ? 11.195 -21.578 -0.565 1 92.19 115 TRP A C 1
ATOM 888 O O . TRP A 1 115 ? 12.266 -21.25 -1.072 1 92.19 115 TRP A O 1
ATOM 898 N N . ASP A 1 116 ? 11.109 -22.5 0.35 1 88.12 116 ASP A N 1
ATOM 899 C CA . ASP A 1 116 ? 12.32 -23.109 0.895 1 88.12 116 ASP A CA 1
ATOM 900 C C . ASP A 1 116 ? 12.828 -24.234 -0.009 1 88.12 116 ASP A C 1
ATOM 902 O O . ASP A 1 116 ? 13.859 -24.859 0.271 1 88.12 116 ASP A O 1
ATOM 906 N N . GLY A 1 117 ? 12.109 -24.516 -1.051 1 86.88 117 GLY A N 1
ATOM 907 C CA . GLY A 1 117 ? 12.539 -25.516 -2.018 1 86.88 117 GLY A CA 1
ATOM 908 C C . GLY A 1 117 ? 12.203 -26.922 -1.603 1 86.88 117 GLY A C 1
ATOM 909 O O . GLY A 1 117 ? 12.586 -27.891 -2.275 1 86.88 117 GLY A O 1
ATOM 910 N N . LYS A 1 118 ? 11.469 -27.016 -0.566 1 85.56 118 LYS A N 1
ATOM 911 C CA . LYS A 1 118 ? 11.164 -28.344 -0.058 1 85.56 118 LYS A CA 1
ATOM 912 C C . LYS A 1 118 ? 9.773 -28.797 -0.492 1 85.56 118 LYS A C 1
ATOM 914 O O . LYS A 1 118 ? 8.875 -27.969 -0.679 1 85.56 118 LYS A O 1
ATOM 919 N N . GLY A 1 119 ? 9.578 -30.125 -0.547 1 85.62 119 GLY A N 1
ATOM 920 C CA . GLY A 1 119 ? 8.289 -30.672 -0.921 1 85.62 119 GLY A CA 1
ATOM 921 C C . GLY A 1 119 ? 8 -30.578 -2.406 1 85.62 119 GLY A C 1
ATOM 922 O O . GLY A 1 119 ? 8.914 -30.375 -3.209 1 85.62 119 GLY A O 1
ATOM 923 N N . GLU A 1 120 ? 6.738 -30.812 -2.615 1 87.69 120 GLU A N 1
ATOM 924 C CA . GLU A 1 120 ? 6.32 -30.703 -4.008 1 87.69 120 GLU A CA 1
ATOM 925 C C . GLU A 1 120 ? 6.234 -29.25 -4.453 1 87.69 120 GLU A C 1
ATOM 927 O O . GLU A 1 120 ? 5.832 -28.375 -3.678 1 87.69 120 GLU A O 1
ATOM 932 N N . GLY A 1 121 ? 6.75 -28.875 -5.492 1 92.19 121 GLY A N 1
ATOM 933 C CA . GLY A 1 121 ? 6.641 -27.547 -6.07 1 92.19 121 GLY A CA 1
ATOM 934 C C . GLY A 1 121 ? 5.203 -27.078 -6.219 1 92.19 121 GLY A C 1
ATOM 935 O O . GLY A 1 121 ? 4.273 -27.75 -5.785 1 92.19 121 GLY A O 1
ATOM 936 N N . PRO A 1 122 ? 5.094 -25.875 -6.637 1 95.88 122 PRO A N 1
ATOM 937 C CA . PRO A 1 122 ? 3.744 -25.328 -6.773 1 95.88 122 PRO A CA 1
ATOM 938 C C . PRO A 1 122 ? 2.842 -26.188 -7.656 1 95.88 122 PRO A C 1
ATOM 940 O O . PRO A 1 122 ? 3.295 -26.719 -8.664 1 95.88 122 PRO A O 1
ATOM 943 N N . ARG A 1 123 ? 1.589 -26.344 -7.211 1 97.56 123 ARG A N 1
ATOM 944 C CA . ARG A 1 123 ? 0.532 -27 -7.973 1 97.56 123 ARG A CA 1
ATOM 945 C C . ARG A 1 123 ? -0.596 -26.031 -8.297 1 97.56 123 ARG A C 1
ATOM 947 O O . ARG A 1 123 ? -0.792 -25.047 -7.594 1 97.56 123 ARG A O 1
ATOM 954 N N . ASN A 1 124 ? -1.29 -26.234 -9.375 1 98.06 124 ASN A N 1
ATOM 955 C CA . ASN A 1 124 ? -2.465 -25.438 -9.711 1 98.06 124 ASN A CA 1
ATOM 956 C C . ASN A 1 124 ? -3.711 -25.938 -8.984 1 98.06 124 ASN A C 1
ATOM 958 O O . ASN A 1 124 ? -4.418 -26.812 -9.492 1 98.06 124 ASN A O 1
ATOM 962 N N . LEU A 1 125 ? -4.078 -25.344 -7.906 1 98.12 125 LEU A N 1
ATOM 963 C CA . LEU A 1 125 ? -5.172 -25.828 -7.07 1 98.12 125 LEU A CA 1
ATOM 964 C C . LEU A 1 125 ? -6.484 -25.156 -7.438 1 98.12 125 LEU A C 1
ATOM 966 O O . LEU A 1 125 ? -7.535 -25.484 -6.887 1 98.12 125 LEU A O 1
ATOM 970 N N . GLU A 1 126 ? -6.473 -24.172 -8.305 1 97.06 126 GLU A N 1
ATOM 971 C CA . GLU A 1 126 ? -7.66 -23.5 -8.836 1 97.06 126 GLU A CA 1
ATOM 972 C C . GLU A 1 126 ? -7.648 -23.484 -10.359 1 97.06 126 GLU A C 1
ATOM 974 O O . GLU A 1 126 ? -7.609 -22.406 -10.969 1 97.06 126 GLU A O 1
ATOM 979 N N . PRO A 1 127 ? -7.773 -24.625 -11 1 96.62 127 PRO A N 1
ATOM 980 C CA . PRO A 1 127 ? -7.648 -24.734 -12.453 1 96.62 127 PRO A CA 1
ATOM 981 C C . PRO A 1 127 ? -8.742 -23.969 -13.195 1 96.62 127 PRO A C 1
ATOM 983 O O . PRO A 1 127 ? -8.594 -23.672 -14.383 1 96.62 127 PRO A O 1
ATOM 986 N N . GLU A 1 128 ? -9.766 -23.609 -12.516 1 94.88 128 GLU A N 1
ATOM 987 C CA . GLU A 1 128 ? -10.836 -22.844 -13.141 1 94.88 128 GLU A CA 1
ATOM 988 C C . GLU A 1 128 ? -10.508 -21.359 -13.164 1 94.88 128 GLU A C 1
ATOM 990 O O . GLU A 1 128 ? -11.125 -20.594 -13.898 1 94.88 128 GLU A O 1
ATOM 995 N N . LYS A 1 129 ? -9.547 -20.891 -12.398 1 95.25 129 LYS A N 1
ATOM 996 C CA . LYS A 1 129 ? -9.195 -19.484 -12.289 1 95.25 129 LYS A CA 1
ATOM 997 C C . LYS A 1 129 ? -7.824 -19.203 -12.898 1 95.25 129 LYS A C 1
ATOM 999 O O . LYS A 1 129 ? -7.516 -18.078 -13.266 1 95.25 129 LYS A O 1
ATOM 1004 N N . CYS A 1 130 ? -7.031 -20.25 -12.945 1 96.75 130 CYS A N 1
ATOM 1005 C CA . CYS A 1 130 ? -5.645 -20.125 -13.383 1 96.75 130 CYS A CA 1
ATOM 1006 C C . CYS A 1 130 ? -5.258 -21.297 -14.289 1 96.75 130 CYS A C 1
ATOM 1008 O O . CYS A 1 130 ? -5.5 -22.453 -13.961 1 96.75 130 CYS A O 1
ATOM 1010 N N . ALA A 1 131 ? -4.602 -20.984 -15.383 1 97.06 131 ALA A N 1
ATOM 1011 C CA . ALA A 1 131 ? -4.242 -22 -16.359 1 97.06 131 ALA A CA 1
ATOM 1012 C C . ALA A 1 131 ? -3.051 -22.828 -15.883 1 97.06 131 ALA A C 1
ATOM 1014 O O . ALA A 1 131 ? -2.809 -23.922 -16.375 1 97.06 131 ALA A O 1
ATOM 1015 N N . GLY A 1 132 ? -2.277 -22.266 -14.945 1 97.19 132 GLY A N 1
ATOM 1016 C CA . GLY A 1 132 ? -1.093 -22.922 -14.422 1 97.19 132 GLY A CA 1
ATOM 1017 C C . GLY A 1 132 ? 0.006 -21.953 -14.023 1 97.19 132 GLY A C 1
ATOM 1018 O O . GLY A 1 132 ? -0.071 -20.766 -14.328 1 97.19 132 GLY A O 1
ATOM 1019 N N . TRP A 1 133 ? 1.033 -22.531 -13.414 1 97.19 133 TRP A N 1
ATOM 1020 C CA . TRP A 1 133 ? 2.113 -21.703 -12.875 1 97.19 133 TRP A CA 1
ATOM 1021 C C . TRP A 1 133 ? 3.416 -21.953 -13.625 1 97.19 133 TRP A C 1
ATOM 1023 O O . TRP A 1 133 ? 3.723 -23.094 -13.984 1 97.19 133 TRP A O 1
ATOM 1033 N N . GLU A 1 134 ? 4.152 -20.938 -13.828 1 95.88 134 GLU A N 1
ATOM 1034 C CA . GLU A 1 134 ? 5.488 -20.984 -14.414 1 95.88 134 GLU A CA 1
ATOM 1035 C C . GLU A 1 134 ? 6.469 -20.109 -13.641 1 95.88 134 GLU A C 1
ATOM 1037 O O . GLU A 1 134 ? 6.086 -19.078 -13.094 1 95.88 134 GLU A O 1
ATOM 1042 N N . TRP A 1 135 ? 7.676 -20.625 -13.578 1 95.12 135 TRP A N 1
ATOM 1043 C CA . TRP A 1 135 ? 8.742 -19.781 -13.062 1 95.12 135 TRP A CA 1
ATOM 1044 C C . TRP A 1 135 ? 9.234 -18.812 -14.133 1 95.12 135 TRP A C 1
ATOM 1046 O O . TRP A 1 135 ? 9.672 -19.234 -15.211 1 95.12 135 TRP A O 1
ATOM 1056 N N . VAL A 1 136 ? 9.094 -17.562 -13.836 1 93.12 136 VAL A N 1
ATOM 1057 C CA . VAL A 1 136 ? 9.406 -16.5 -14.789 1 93.12 136 VAL A CA 1
ATOM 1058 C C . VAL A 1 136 ? 10.516 -15.609 -14.242 1 93.12 136 VAL A C 1
ATOM 1060 O O . VAL A 1 136 ? 10.492 -15.234 -13.062 1 93.12 136 VAL A O 1
ATOM 1063 N N . ARG A 1 137 ? 11.438 -15.289 -15.109 1 89.69 137 ARG A N 1
ATOM 1064 C CA . ARG A 1 137 ? 12.5 -14.375 -14.711 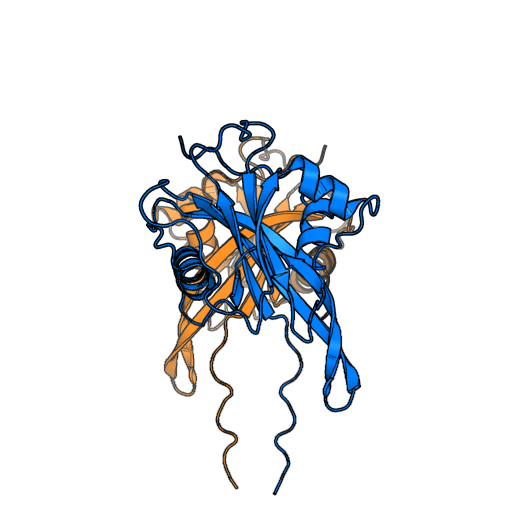1 89.69 137 ARG A CA 1
ATOM 1065 C C . ARG A 1 137 ? 12.016 -12.93 -14.742 1 89.69 137 ARG A C 1
ATOM 1067 O O . ARG A 1 137 ? 11.156 -12.578 -15.555 1 89.69 137 ARG A O 1
ATOM 1074 N N . TRP A 1 138 ? 12.633 -12.164 -13.859 1 87.56 138 TRP A N 1
ATOM 1075 C CA . TRP A 1 138 ? 12.312 -10.742 -13.797 1 87.56 138 TRP A CA 1
ATOM 1076 C C . TRP A 1 138 ? 12.445 -10.094 -15.172 1 87.56 138 TRP A C 1
ATOM 1078 O O . TRP A 1 138 ? 11.562 -9.344 -15.602 1 87.56 138 TRP A O 1
ATOM 1088 N N . GLU A 1 139 ? 13.5 -10.422 -15.891 1 84.56 139 GLU A N 1
ATOM 1089 C CA . GLU A 1 139 ? 13.75 -9.844 -17.203 1 84.56 139 GLU A CA 1
ATOM 1090 C C . GLU A 1 139 ? 12.68 -10.273 -18.203 1 84.56 139 GLU A C 1
ATOM 1092 O O . GLU A 1 139 ? 12.305 -9.5 -19.094 1 84.56 139 GLU A O 1
ATOM 1097 N N . GLU A 1 140 ? 12.273 -11.453 -18.109 1 88.44 140 GLU A N 1
ATOM 1098 C CA . GLU A 1 140 ? 11.211 -11.938 -18.984 1 88.44 140 GLU A CA 1
ATOM 1099 C C . GLU A 1 140 ? 9.898 -11.203 -18.703 1 88.44 140 GLU A C 1
ATOM 1101 O O . GLU A 1 140 ? 9.18 -10.836 -19.641 1 88.44 140 GLU A O 1
ATOM 1106 N N . MET A 1 141 ? 9.586 -10.992 -17.453 1 90.06 141 MET A N 1
ATOM 1107 C CA . MET A 1 141 ? 8.391 -10.25 -17.078 1 90.06 141 MET A CA 1
ATOM 1108 C C . MET A 1 141 ? 8.422 -8.836 -17.641 1 90.06 141 MET A C 1
ATOM 1110 O O . MET A 1 141 ? 7.41 -8.336 -18.141 1 90.06 141 MET A O 1
ATOM 1114 N N . LYS A 1 142 ? 9.539 -8.219 -17.547 1 87.94 142 LYS A N 1
ATOM 1115 C CA . LYS A 1 142 ? 9.688 -6.879 -18.109 1 87.94 142 LYS A CA 1
ATOM 1116 C C . LYS A 1 142 ? 9.422 -6.871 -19.609 1 87.94 142 LYS A C 1
ATOM 1118 O O . LYS A 1 142 ? 8.836 -5.918 -20.141 1 87.94 142 LYS A O 1
ATOM 1123 N N . GLU A 1 143 ? 9.844 -7.879 -20.266 1 88.94 143 GLU A N 1
ATOM 1124 C CA . GLU A 1 143 ? 9.609 -7.996 -21.703 1 88.94 143 GLU A CA 1
ATOM 1125 C C . GLU A 1 143 ? 8.117 -8.117 -22.016 1 88.94 143 GLU A C 1
ATOM 1127 O O . GLU A 1 143 ? 7.645 -7.586 -23.016 1 88.94 143 GLU A O 1
ATOM 1132 N N . TYR A 1 144 ? 7.41 -8.867 -21.109 1 90.06 144 TYR A N 1
ATOM 1133 C CA . TYR A 1 144 ? 5.965 -8.945 -21.281 1 90.06 144 TYR A CA 1
ATOM 1134 C C . TYR A 1 144 ? 5.34 -7.555 -21.281 1 90.06 144 TYR A C 1
ATOM 1136 O O . TYR A 1 144 ? 4.414 -7.281 -22.047 1 90.06 144 TYR A O 1
ATOM 1144 N N . ALA A 1 145 ? 5.828 -6.707 -20.438 1 88.31 145 ALA A N 1
ATOM 1145 C CA . ALA A 1 145 ? 5.273 -5.371 -20.25 1 88.31 145 ALA A CA 1
ATOM 1146 C C . ALA A 1 145 ? 5.523 -4.496 -21.484 1 88.31 145 ALA A C 1
ATOM 1148 O O . ALA A 1 145 ? 4.762 -3.57 -21.766 1 88.31 145 ALA A O 1
ATOM 1149 N N . GLU A 1 146 ? 6.551 -4.738 -22.25 1 86.06 146 GLU A N 1
ATOM 1150 C CA . GLU A 1 146 ? 6.93 -3.941 -23.406 1 86.06 146 GLU A CA 1
ATOM 1151 C C . GLU A 1 146 ? 6.109 -4.332 -24.641 1 86.06 146 GLU A C 1
ATOM 1153 O O . GLU A 1 146 ? 6.137 -3.633 -25.656 1 86.06 146 GLU A O 1
ATOM 1158 N N . GLY A 1 147 ? 5.359 -5.277 -24.5 1 78.38 147 GLY A N 1
ATOM 1159 C CA . GLY A 1 147 ? 4.508 -5.672 -25.609 1 78.38 147 GLY A CA 1
ATOM 1160 C C . GLY A 1 147 ? 5.234 -6.484 -26.672 1 78.38 147 GLY A C 1
ATOM 1161 O O . GLY A 1 147 ? 4.73 -6.668 -27.781 1 78.38 147 GLY A O 1
ATOM 1162 N N . ASN A 1 148 ? 6.398 -6.836 -26.484 1 70.19 148 ASN A N 1
ATOM 1163 C CA . ASN A 1 148 ? 7.191 -7.551 -27.469 1 70.19 148 ASN A CA 1
ATOM 1164 C C . ASN A 1 148 ? 6.836 -9.031 -27.516 1 70.19 148 ASN A C 1
ATOM 1166 O O . ASN A 1 148 ? 7.238 -9.742 -28.438 1 70.19 148 ASN A O 1
ATOM 1170 N N . GLY A 1 149 ? 6.066 -9.438 -26.594 1 70.62 149 GLY A N 1
ATOM 1171 C CA . GLY A 1 149 ? 5.73 -10.852 -26.562 1 70.62 149 GLY A CA 1
ATOM 1172 C C . GLY A 1 149 ? 4.242 -11.117 -26.656 1 70.62 149 GLY A C 1
ATOM 1173 O O . GLY A 1 149 ? 3.453 -10.188 -26.844 1 70.62 149 GLY A O 1
ATOM 1174 N N . GLU A 1 150 ? 3.992 -12.453 -26.766 1 82.06 150 GLU A N 1
ATOM 1175 C CA . GLU A 1 150 ? 2.613 -12.914 -26.859 1 82.06 150 GLU A CA 1
ATOM 1176 C C . GLU A 1 150 ? 1.905 -12.836 -25.516 1 82.06 150 GLU A C 1
ATOM 1178 O O . GLU A 1 150 ? 0.679 -12.727 -25.453 1 82.06 150 GLU A O 1
ATOM 1183 N N . ARG A 1 151 ? 2.736 -12.781 -24.5 1 91.44 151 ARG A N 1
ATOM 1184 C CA . ARG A 1 151 ? 2.139 -12.773 -23.172 1 91.44 151 ARG A CA 1
ATOM 1185 C C . ARG A 1 151 ? 1.85 -11.352 -22.703 1 91.44 151 ARG A C 1
ATOM 1187 O O . ARG A 1 151 ? 2.686 -10.461 -22.859 1 91.44 151 ARG A O 1
ATOM 1194 N N . LYS A 1 152 ? 0.648 -11.164 -22.188 1 93.12 152 LYS A N 1
ATOM 1195 C CA . LYS A 1 152 ? 0.231 -9.883 -21.625 1 93.12 152 LYS A CA 1
ATOM 1196 C C . LYS A 1 152 ? 0.105 -9.953 -20.109 1 93.12 152 LYS A C 1
ATOM 1198 O O . LYS A 1 152 ? -0.284 -10.992 -19.562 1 93.12 152 LYS A O 1
ATOM 1203 N N . LEU A 1 153 ? 0.421 -8.859 -19.531 1 95 153 LEU A N 1
ATOM 1204 C CA . LEU A 1 153 ? 0.391 -8.805 -18.078 1 95 153 LEU A CA 1
ATOM 1205 C C . LEU A 1 153 ? -0.95 -8.273 -17.578 1 95 153 LEU A C 1
ATOM 1207 O O . LEU A 1 153 ? -1.546 -7.398 -18.203 1 95 153 LEU A O 1
ATOM 1211 N N . PHE A 1 154 ? -1.441 -8.883 -16.5 1 94.94 154 PHE A N 1
ATOM 1212 C CA . PHE A 1 154 ? -2.557 -8.281 -15.773 1 94.94 154 PHE A CA 1
ATOM 1213 C C . PHE A 1 154 ? -2.23 -6.852 -15.367 1 94.94 154 PHE A C 1
ATOM 1215 O O . PHE A 1 154 ? -1.097 -6.555 -14.984 1 94.94 154 PHE A O 1
ATOM 1222 N N . GLN A 1 155 ? -3.148 -5.98 -15.375 1 93.81 155 GLN A N 1
ATOM 1223 C CA . GLN A 1 155 ? -2.92 -4.539 -15.297 1 93.81 155 GLN A CA 1
ATOM 1224 C C . GLN A 1 155 ? -2.152 -4.168 -14.031 1 93.81 155 GLN A C 1
ATOM 1226 O O . GLN A 1 155 ? -1.235 -3.346 -14.078 1 93.81 155 GLN A O 1
ATOM 1231 N N . PRO A 1 156 ? -2.484 -4.684 -12.852 1 95.56 156 PRO A N 1
ATOM 1232 C CA . PRO A 1 156 ? -1.706 -4.332 -11.664 1 95.56 156 PRO A CA 1
ATOM 1233 C C . PRO A 1 156 ? -0.222 -4.656 -11.812 1 95.56 156 PRO A C 1
ATOM 1235 O O . PRO A 1 156 ? 0.627 -3.945 -11.266 1 95.56 156 PRO A O 1
ATOM 1238 N N . VAL A 1 157 ? 0.098 -5.715 -12.547 1 95.56 157 VAL A N 1
ATOM 1239 C CA . VAL A 1 157 ? 1.498 -6.062 -12.766 1 95.56 157 VAL A CA 1
ATOM 1240 C C . VAL A 1 157 ? 2.145 -5.035 -13.695 1 95.56 157 VAL A C 1
ATOM 1242 O O . VAL A 1 157 ? 3.258 -4.57 -13.438 1 95.56 157 VAL A O 1
ATOM 1245 N N . SER A 1 158 ? 1.429 -4.719 -14.758 1 94.06 158 SER A N 1
ATOM 1246 C CA . SER A 1 158 ? 1.938 -3.701 -15.672 1 94.06 158 SER A CA 1
ATOM 1247 C C . SER A 1 158 ? 2.152 -2.373 -14.953 1 94.06 158 SER A C 1
ATOM 1249 O O . SER A 1 158 ? 3.154 -1.692 -15.18 1 94.06 158 SER A O 1
ATOM 1251 N N . ASP A 1 159 ? 1.191 -2 -14.109 1 95.31 159 ASP A N 1
ATOM 1252 C CA . ASP A 1 159 ? 1.296 -0.76 -13.352 1 95.31 159 ASP A CA 1
ATOM 1253 C C . ASP A 1 159 ? 2.492 -0.798 -12.398 1 95.31 159 ASP A C 1
ATOM 1255 O O . ASP A 1 159 ? 3.15 0.221 -12.18 1 95.31 159 ASP A O 1
ATOM 1259 N N . LEU A 1 160 ? 2.717 -1.949 -11.82 1 95.5 160 LEU A N 1
ATOM 1260 C CA . LEU A 1 160 ? 3.883 -2.113 -10.961 1 95.5 160 LEU A CA 1
ATOM 1261 C C . LEU A 1 160 ? 5.168 -1.807 -11.719 1 95.5 160 LEU A C 1
ATOM 1263 O O . LEU A 1 160 ? 5.988 -1.002 -11.266 1 95.5 160 LEU A O 1
ATOM 1267 N N . LEU A 1 161 ? 5.324 -2.408 -12.852 1 93 161 LEU A N 1
ATOM 1268 C CA . LEU A 1 161 ? 6.543 -2.223 -13.633 1 93 161 LEU A CA 1
ATOM 1269 C C . LEU A 1 161 ? 6.676 -0.774 -14.094 1 93 161 LEU A C 1
ATOM 1271 O O . LEU A 1 161 ? 7.785 -0.239 -14.156 1 93 161 LEU A O 1
ATOM 1275 N N . ARG A 1 162 ? 5.578 -0.16 -14.344 1 92.88 162 ARG A N 1
ATOM 1276 C CA . ARG A 1 162 ? 5.574 1.212 -14.844 1 92.88 162 ARG A CA 1
ATOM 1277 C C . ARG A 1 162 ? 5.91 2.199 -13.727 1 92.88 162 ARG A C 1
ATOM 1279 O O . ARG A 1 162 ? 6.645 3.164 -13.945 1 92.88 162 ARG A O 1
ATOM 1286 N N . THR A 1 163 ? 5.398 2 -12.539 1 93.56 163 THR A N 1
ATOM 1287 C CA . THR A 1 163 ? 5.449 3.037 -11.508 1 93.56 163 THR A CA 1
ATOM 1288 C C . THR A 1 163 ? 6.492 2.695 -10.453 1 93.56 163 THR A C 1
ATOM 1290 O O . THR A 1 163 ? 6.934 3.57 -9.703 1 93.56 163 THR A O 1
ATOM 1293 N N . ARG A 1 164 ? 6.785 1.388 -10.398 1 92.19 164 ARG A N 1
ATOM 1294 C CA . ARG A 1 164 ? 7.754 0.913 -9.414 1 92.19 164 ARG A CA 1
ATOM 1295 C C . ARG A 1 164 ? 8.859 0.11 -10.086 1 92.19 164 ARG A C 1
ATOM 1297 O O . ARG A 1 164 ? 9.305 -0.914 -9.555 1 92.19 164 ARG A O 1
ATOM 1304 N N . GLY A 1 165 ? 9.195 0.454 -11.211 1 82.19 165 GLY A N 1
ATOM 1305 C CA . GLY A 1 165 ? 10.109 -0.313 -12.039 1 82.19 165 GLY A CA 1
ATOM 1306 C C . GLY A 1 165 ? 11.461 -0.533 -11.391 1 82.19 165 GLY A C 1
ATOM 1307 O O . GLY A 1 165 ? 12.195 -1.451 -11.766 1 82.19 165 GLY A O 1
ATOM 1308 N N . GLU A 1 166 ? 11.758 0.294 -10.383 1 80.75 166 GLU A N 1
ATOM 1309 C CA . GLU A 1 166 ? 13.086 0.213 -9.773 1 80.75 166 GLU A CA 1
ATOM 1310 C C . GLU A 1 166 ? 13.062 -0.654 -8.516 1 80.75 166 GLU A C 1
ATOM 1312 O O . GLU A 1 166 ? 14.102 -0.902 -7.91 1 80.75 166 GLU A O 1
ATOM 1317 N N . VAL A 1 167 ? 11.891 -1.059 -8.227 1 77.06 167 VAL A N 1
ATOM 1318 C CA . VAL A 1 167 ? 11.789 -1.832 -6.992 1 77.06 167 VAL A CA 1
ATOM 1319 C C . VAL A 1 167 ? 12.312 -3.246 -7.223 1 77.06 167 VAL A C 1
ATOM 1321 O O . VAL A 1 167 ? 11.953 -3.9 -8.203 1 77.06 167 VAL A O 1
ATOM 1324 N N . LEU A 1 168 ? 13.227 -3.68 -6.457 1 73.5 168 LEU A N 1
ATOM 1325 C CA . LEU A 1 168 ? 13.773 -5.031 -6.457 1 73.5 168 LEU A CA 1
ATOM 1326 C C . LEU A 1 168 ? 13.352 -5.793 -5.207 1 73.5 168 LEU A C 1
ATOM 1328 O O . LEU A 1 168 ? 13.164 -5.199 -4.145 1 73.5 168 LEU A O 1
ATOM 1332 N N . PRO A 1 169 ? 13.141 -7.129 -5.457 1 70.5 169 PRO A N 1
ATOM 1333 C CA . PRO A 1 169 ? 12.836 -7.891 -4.242 1 70.5 169 PRO A CA 1
ATOM 1334 C C . PRO A 1 169 ? 13.922 -7.758 -3.176 1 70.5 169 PRO A C 1
ATOM 1336 O O . PRO A 1 169 ? 15.109 -7.648 -3.504 1 70.5 169 PRO A O 1
ATOM 1339 N N . PRO A 1 170 ? 13.445 -7.594 -1.954 1 64.38 170 PRO A N 1
ATOM 1340 C CA . PRO A 1 170 ? 14.445 -7.57 -0.879 1 64.38 170 PRO A CA 1
ATOM 1341 C C . PRO A 1 170 ? 15.242 -8.867 -0.784 1 64.38 170 PRO A C 1
ATOM 1343 O O . PRO A 1 170 ? 14.789 -9.914 -1.26 1 64.38 170 PRO A O 1
ATOM 1346 N N . SER A 1 171 ? 16.547 -8.719 -0.325 1 60.88 171 SER A N 1
ATOM 1347 C CA . SER A 1 171 ? 17.375 -9.898 -0.09 1 60.88 171 SER A CA 1
ATOM 1348 C C . SER A 1 171 ? 16.859 -10.695 1.105 1 60.88 171 SER A C 1
ATOM 1350 O O . SER A 1 171 ? 16.438 -10.117 2.113 1 60.88 171 SER A O 1
ATOM 1352 N N . PHE A 1 172 ? 16.547 -12.023 0.953 1 60.84 172 PHE A N 1
ATOM 1353 C CA . PHE A 1 172 ? 16.25 -12.875 2.096 1 60.84 172 PHE A CA 1
ATOM 1354 C C . PHE A 1 172 ? 17.531 -13.438 2.703 1 60.84 172 PHE A C 1
ATOM 1356 O O . PHE A 1 172 ? 17.516 -13.969 3.812 1 60.84 172 PHE A O 1
ATOM 1363 N N . GLY A 1 173 ? 18.562 -12.648 2.924 1 54.06 173 GLY A N 1
ATOM 1364 C CA . GLY A 1 173 ? 19.781 -13.211 3.469 1 54.06 173 GLY A CA 1
ATOM 1365 C C . GLY A 1 173 ? 19.859 -14.719 3.318 1 54.06 173 GLY A C 1
ATOM 1366 O O . GLY A 1 173 ? 18.844 -15.383 3.115 1 54.06 173 GLY A O 1
ATOM 1367 N N . MET B 1 1 ? -40.188 -3.311 7.684 1 30.38 1 MET B N 1
ATOM 1368 C CA . MET B 1 1 ? -39.156 -2.617 6.922 1 30.38 1 MET B CA 1
ATOM 1369 C C . MET B 1 1 ? -37.781 -3.244 7.168 1 30.38 1 MET B C 1
ATOM 1371 O O . MET B 1 1 ? -37.344 -3.354 8.312 1 30.38 1 MET B O 1
ATOM 1375 N N . SER B 1 2 ? -37.281 -4.227 6.414 1 37.16 2 SER B N 1
ATOM 1376 C CA . SER B 1 2 ? -36.125 -5.066 6.621 1 37.16 2 SER B CA 1
ATOM 1377 C C . SER B 1 2 ? -34.844 -4.223 6.766 1 37.16 2 SER B C 1
ATOM 1379 O O . SER B 1 2 ? -34.562 -3.369 5.922 1 37.16 2 SER B O 1
ATOM 1381 N N . THR B 1 3 ? -34.438 -3.902 7.871 1 43.09 3 THR B N 1
ATOM 1382 C CA . THR B 1 3 ? -33.25 -3.146 8.195 1 43.09 3 THR B CA 1
ATOM 1383 C C . THR B 1 3 ? -32.062 -3.646 7.375 1 43.09 3 THR B C 1
ATOM 1385 O O . THR B 1 3 ? -31.766 -4.844 7.363 1 43.09 3 THR B O 1
ATOM 1388 N N . PRO B 1 4 ? -31.703 -2.922 6.301 1 50.91 4 PRO B N 1
ATOM 1389 C CA . PRO B 1 4 ? -30.609 -3.379 5.438 1 50.91 4 PRO B CA 1
ATOM 1390 C C . PRO B 1 4 ? -29.406 -3.889 6.227 1 50.91 4 PRO B C 1
ATOM 1392 O O . PRO B 1 4 ? -29.094 -3.354 7.293 1 50.91 4 PRO B O 1
ATOM 1395 N N . THR B 1 5 ? -29.188 -5.176 6.305 1 53.91 5 THR B N 1
ATOM 1396 C CA . THR B 1 5 ? -28.047 -5.832 6.906 1 53.91 5 THR B CA 1
ATOM 1397 C C . THR B 1 5 ? -26.75 -5.086 6.562 1 53.91 5 THR B C 1
ATOM 1399 O O . THR B 1 5 ? -26.469 -4.828 5.391 1 53.91 5 THR B O 1
ATOM 1402 N N . PRO B 1 6 ? -26.219 -4.359 7.578 1 59.53 6 PRO B N 1
ATOM 1403 C CA . PRO B 1 6 ? -24.984 -3.609 7.352 1 59.53 6 PRO B CA 1
ATOM 1404 C C . PRO B 1 6 ? -23.969 -4.391 6.527 1 59.53 6 PRO B C 1
ATOM 1406 O O . PRO B 1 6 ? -23.891 -5.617 6.641 1 59.53 6 PRO B O 1
ATOM 1409 N N . ALA B 1 7 ? -23.453 -3.836 5.461 1 69.31 7 ALA B N 1
ATOM 1410 C CA . ALA B 1 7 ? -22.422 -4.469 4.641 1 69.31 7 ALA B CA 1
ATOM 1411 C C . ALA B 1 7 ? -21.281 -5.012 5.504 1 6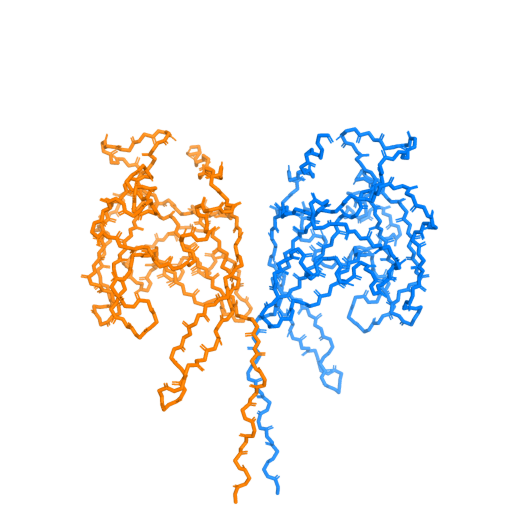9.31 7 ALA B C 1
ATOM 1413 O O . ALA B 1 7 ? -20.938 -4.418 6.531 1 69.31 7 ALA B O 1
ATOM 1414 N N . PRO B 1 8 ? -20.844 -6.238 5.27 1 80.56 8 PRO B N 1
ATOM 1415 C CA . PRO B 1 8 ? -19.734 -6.801 6.039 1 80.56 8 PRO B CA 1
ATOM 1416 C C . PRO B 1 8 ? -18.516 -5.875 6.086 1 80.56 8 PRO B C 1
ATOM 1418 O O . PRO B 1 8 ? -18.266 -5.141 5.129 1 80.56 8 PRO B O 1
ATOM 1421 N N . PRO B 1 9 ? -17.969 -5.801 7.23 1 87.31 9 PRO B N 1
ATOM 1422 C CA . PRO B 1 9 ? -16.766 -4.973 7.344 1 87.31 9 PRO B CA 1
ATOM 1423 C C . PRO B 1 9 ? -15.703 -5.332 6.309 1 87.31 9 PRO B C 1
ATOM 1425 O O . PRO B 1 9 ? -15.586 -6.496 5.922 1 87.31 9 PRO B O 1
ATOM 1428 N N . HIS B 1 10 ? -15.039 -4.379 5.77 1 92.75 10 HIS B N 1
ATOM 1429 C CA . HIS B 1 10 ? -13.961 -4.559 4.809 1 92.75 10 HIS B CA 1
ATOM 1430 C C . HIS B 1 10 ? -12.789 -3.625 5.113 1 92.75 10 HIS B C 1
ATOM 1432 O O . HIS B 1 10 ? -12.977 -2.574 5.73 1 92.75 10 HIS B O 1
ATOM 1438 N N . PRO B 1 11 ? -11.555 -4.082 4.73 1 96.56 11 PRO B N 1
ATOM 1439 C CA . PRO B 1 11 ? -10.438 -3.146 4.875 1 96.56 11 PRO B CA 1
ATOM 1440 C C . PRO B 1 11 ? -10.625 -1.874 4.055 1 96.56 11 PRO B C 1
ATOM 1442 O O . PRO B 1 11 ? -11.125 -1.931 2.928 1 96.56 11 PRO B O 1
ATOM 1445 N N . ARG B 1 12 ? -10.273 -0.828 4.625 1 95.88 12 ARG B N 1
ATOM 1446 C CA . ARG B 1 12 ? -10.352 0.47 3.961 1 95.88 12 ARG B CA 1
ATOM 1447 C C . ARG B 1 12 ? -8.961 0.987 3.611 1 95.88 12 ARG B C 1
ATOM 1449 O O . ARG B 1 12 ? -7.957 0.471 4.109 1 95.88 12 ARG B O 1
ATOM 1456 N N . ILE B 1 13 ? -8.922 1.971 2.734 1 98.31 13 ILE B N 1
ATOM 1457 C CA . ILE B 1 13 ? -7.648 2.521 2.289 1 98.31 13 ILE B CA 1
ATOM 1458 C C . ILE B 1 13 ? -7.539 3.982 2.713 1 98.31 13 ILE B C 1
ATOM 1460 O O . ILE B 1 13 ? -8.398 4.801 2.367 1 98.31 13 ILE B O 1
ATOM 1464 N N . GLY B 1 14 ? -6.543 4.281 3.508 1 97.75 14 GLY B N 1
ATOM 1465 C CA . GLY B 1 14 ? -6.18 5.652 3.828 1 97.75 14 GLY B CA 1
ATOM 1466 C C . GLY B 1 14 ? -4.898 6.102 3.15 1 97.75 14 GLY B C 1
ATOM 1467 O O . GLY B 1 14 ? -4.074 5.273 2.756 1 97.75 14 GLY B O 1
ATOM 1468 N N . VAL B 1 15 ? -4.773 7.375 2.969 1 98.62 15 VAL B N 1
ATOM 1469 C CA . VAL B 1 15 ? -3.549 7.992 2.467 1 98.62 15 VAL B CA 1
ATOM 1470 C C . VAL B 1 15 ? -3.025 9.008 3.484 1 98.62 15 VAL B C 1
ATOM 1472 O O . VAL B 1 15 ? -3.777 9.859 3.963 1 98.62 15 VAL B O 1
ATOM 1475 N N . GLY B 1 16 ? -1.832 8.828 3.963 1 98.25 16 GLY B N 1
ATOM 1476 C CA . GLY B 1 16 ? -1.114 9.797 4.773 1 98.25 16 GLY B CA 1
ATOM 1477 C C . GLY B 1 16 ? 0.028 10.469 4.035 1 98.25 16 GLY B C 1
ATOM 1478 O O . GLY B 1 16 ? 0.713 9.828 3.232 1 98.25 16 GLY B O 1
ATOM 1479 N N . ILE B 1 17 ? 0.289 11.742 4.355 1 98.06 17 ILE B N 1
ATOM 1480 C CA . ILE B 1 17 ? 1.271 12.484 3.57 1 98.06 17 ILE B CA 1
ATOM 1481 C C . ILE B 1 17 ? 2.326 13.078 4.496 1 98.06 17 ILE B C 1
ATOM 1483 O O . ILE B 1 17 ? 2.018 13.945 5.32 1 98.06 17 ILE B O 1
ATOM 1487 N N . PHE B 1 18 ? 3.561 12.648 4.355 1 96.31 18 PHE B N 1
ATOM 1488 C CA . PHE B 1 18 ? 4.703 13.359 4.918 1 96.31 18 PHE B CA 1
ATOM 1489 C C . PHE B 1 18 ? 4.98 14.641 4.141 1 96.31 18 PHE B C 1
ATOM 1491 O O . PHE B 1 18 ? 5.688 14.625 3.131 1 96.31 18 PHE B O 1
ATOM 1498 N N . LEU B 1 19 ? 4.406 15.664 4.57 1 96.38 19 LEU B N 1
ATOM 1499 C CA . LEU B 1 19 ? 4.609 16.938 3.898 1 96.38 19 LEU B CA 1
ATOM 1500 C C . LEU B 1 19 ? 5.883 17.625 4.398 1 96.38 19 LEU B C 1
ATOM 1502 O O . LEU B 1 19 ? 5.926 18.109 5.527 1 96.38 19 LEU B O 1
ATOM 1506 N N . LEU B 1 20 ? 6.859 17.75 3.545 1 93.62 20 LEU B N 1
ATOM 1507 C CA . LEU B 1 20 ? 8.195 18.203 3.904 1 93.62 20 LEU B CA 1
ATOM 1508 C C . LEU B 1 20 ? 8.305 19.719 3.785 1 93.62 20 LEU B C 1
ATOM 1510 O O . LEU B 1 20 ? 7.758 20.312 2.85 1 93.62 20 LEU B O 1
ATOM 1514 N N . HIS B 1 21 ? 9.039 20.25 4.703 1 88.69 21 HIS B N 1
ATOM 1515 C CA . HIS B 1 21 ? 9.445 21.641 4.613 1 88.69 21 HIS B CA 1
ATOM 1516 C C . HIS B 1 21 ? 10.742 21.797 3.826 1 88.69 21 HIS B C 1
ATOM 1518 O O . HIS B 1 21 ? 11.758 21.203 4.188 1 88.69 21 HIS B O 1
ATOM 1524 N N . PRO B 1 22 ? 10.75 22.578 2.781 1 76.19 22 PRO B N 1
ATOM 1525 C CA . PRO B 1 22 ? 11.922 22.656 1.906 1 76.19 22 PRO B CA 1
ATOM 1526 C C . PRO B 1 22 ? 13.078 23.438 2.541 1 76.19 22 PRO B C 1
ATOM 1528 O O . PRO B 1 22 ? 14.242 23.203 2.205 1 76.19 22 PRO B O 1
ATOM 1531 N N . THR B 1 23 ? 12.805 24.344 3.391 1 77.12 23 THR B N 1
ATOM 1532 C CA . THR B 1 23 ? 13.875 25.281 3.713 1 77.12 23 THR B CA 1
ATOM 1533 C C . THR B 1 23 ? 13.938 25.531 5.219 1 77.12 23 THR B C 1
ATOM 1535 O O . THR B 1 23 ? 14.625 26.453 5.672 1 77.12 23 THR B O 1
ATOM 1538 N N . HIS B 1 24 ? 13.273 24.719 5.926 1 80.62 24 HIS B N 1
ATOM 1539 C CA . HIS B 1 24 ? 13.336 24.969 7.359 1 80.62 24 HIS B CA 1
ATOM 1540 C C . HIS B 1 24 ? 14.758 24.797 7.887 1 80.62 24 HIS B C 1
ATOM 1542 O O . HIS B 1 24 ? 15.43 23.812 7.566 1 80.62 24 HIS B O 1
ATOM 1548 N N . PRO B 1 25 ? 15.195 25.719 8.648 1 81 25 PRO B N 1
ATOM 1549 C CA . PRO B 1 25 ? 16.594 25.688 9.086 1 81 25 PRO B CA 1
ATOM 1550 C C . PRO B 1 25 ? 16.922 24.453 9.922 1 81 25 PRO B C 1
ATOM 1552 O O . PRO B 1 25 ? 18.078 24.031 9.961 1 81 25 PRO B O 1
ATOM 1555 N N . LEU B 1 26 ? 16.016 23.859 10.547 1 81.31 26 LEU B N 1
ATOM 1556 C CA . LEU B 1 26 ? 16.234 22.703 11.406 1 81.31 26 LEU B CA 1
ATOM 1557 C C . LEU B 1 26 ? 16.109 21.406 10.609 1 81.31 26 LEU B C 1
ATOM 1559 O O . LEU B 1 26 ? 16.391 20.328 11.141 1 81.31 26 LEU B O 1
ATOM 1563 N N . SER B 1 27 ? 15.766 21.547 9.32 1 82.75 27 SER B N 1
ATOM 1564 C CA . SER B 1 27 ? 15.633 20.359 8.492 1 82.75 27 SER B CA 1
ATOM 1565 C C . SER B 1 27 ? 16.984 19.875 7.984 1 82.75 27 SER B C 1
ATOM 1567 O O . SER B 1 27 ? 17.797 20.672 7.508 1 82.75 27 SER B O 1
ATOM 1569 N N . THR B 1 28 ? 17.25 18.594 8.227 1 79.81 28 THR B N 1
ATOM 1570 C CA . THR B 1 28 ? 18.453 17.969 7.695 1 79.81 28 THR B CA 1
ATOM 1571 C C . THR B 1 28 ? 18.109 16.781 6.82 1 79.81 28 THR B C 1
ATOM 1573 O O . THR B 1 28 ? 17 16.25 6.898 1 79.81 28 THR B O 1
ATOM 1576 N N . PRO B 1 29 ? 19.078 16.344 6 1 75.12 29 PRO B N 1
ATOM 1577 C CA . PRO B 1 29 ? 18.812 15.156 5.176 1 75.12 29 PRO B CA 1
ATOM 1578 C C . PRO B 1 29 ? 18.484 13.922 6.012 1 75.12 29 PRO B C 1
ATOM 1580 O O . PRO B 1 29 ? 17.719 13.055 5.562 1 75.12 29 PRO B O 1
ATOM 1583 N N . THR B 1 30 ? 19.016 13.867 7.172 1 76.5 30 THR B N 1
ATOM 1584 C CA . THR B 1 30 ? 18.828 12.68 8 1 76.5 30 THR B CA 1
ATOM 1585 C C . THR B 1 30 ? 17.641 12.859 8.938 1 76.5 30 THR B C 1
ATOM 1587 O O . THR B 1 30 ? 17.172 11.898 9.547 1 76.5 30 THR B O 1
ATOM 1590 N N . SER B 1 31 ? 17.219 14.07 9.07 1 81.56 31 SER B N 1
ATOM 1591 C CA . SER B 1 31 ? 16.078 14.375 9.914 1 81.56 31 SER B CA 1
ATOM 1592 C C . SER B 1 31 ? 15.211 15.477 9.305 1 81.56 31 SER B C 1
ATOM 1594 O O . SER B 1 31 ? 15.188 16.594 9.805 1 81.56 31 SER B O 1
ATOM 1596 N N . PRO B 1 32 ? 14.523 15.102 8.328 1 86.69 32 PRO B N 1
ATOM 1597 C CA . PRO B 1 32 ? 13.656 16.109 7.707 1 86.69 32 PRO B CA 1
ATOM 1598 C C . PRO B 1 32 ? 12.484 16.5 8.602 1 86.69 32 PRO B C 1
ATOM 1600 O O . PRO B 1 32 ? 12.156 15.789 9.555 1 86.69 32 PRO B O 1
ATOM 1603 N N . LEU B 1 33 ? 11.953 17.688 8.32 1 91.69 33 LEU B N 1
ATOM 1604 C CA . LEU B 1 33 ? 10.766 18.172 9.023 1 91.69 33 LEU B CA 1
ATOM 1605 C C . LEU B 1 33 ? 9.508 17.953 8.188 1 91.69 33 LEU B C 1
ATOM 1607 O O . LEU B 1 33 ? 9.5 18.25 6.988 1 91.69 33 LEU B O 1
ATOM 1611 N N . PHE B 1 34 ? 8.555 17.453 8.82 1 93.88 34 PHE B N 1
ATOM 1612 C CA . PHE B 1 34 ? 7.27 17.266 8.148 1 93.88 34 PHE B CA 1
ATOM 1613 C C . PHE B 1 34 ? 6.125 17.766 9.023 1 93.88 34 PHE B C 1
ATOM 1615 O O . PHE B 1 34 ? 6.305 18 10.219 1 93.88 34 PHE B O 1
ATOM 1622 N N . LEU B 1 35 ? 5.023 17.938 8.391 1 96.38 35 LEU B N 1
ATOM 1623 C CA . LEU B 1 35 ? 3.844 18.516 9.023 1 96.38 35 LEU B CA 1
ATOM 1624 C C . LEU B 1 35 ? 3.051 17.438 9.766 1 96.38 35 LEU B C 1
ATOM 1626 O O . LEU B 1 35 ? 2.746 16.391 9.195 1 96.38 35 LEU B O 1
ATOM 1630 N N . MET B 1 36 ? 2.717 17.609 11.07 1 96.88 36 MET B N 1
ATOM 1631 C CA . MET B 1 36 ? 1.834 16.75 11.852 1 96.88 36 MET B CA 1
ATOM 1632 C C . MET B 1 36 ? 0.813 17.578 12.625 1 96.88 36 MET B C 1
ATOM 1634 O O . MET B 1 36 ? 1.055 18.75 12.922 1 96.88 36 MET B O 1
ATOM 1638 N N . GLY B 1 37 ? -0.297 16.984 12.883 1 97.12 37 GLY B N 1
ATOM 1639 C CA . GLY B 1 37 ? -1.342 17.594 13.688 1 97.12 37 GLY B CA 1
ATOM 1640 C C . GLY B 1 37 ? -1.993 16.625 14.656 1 97.12 37 GLY B C 1
ATOM 1641 O O . GLY B 1 37 ? -1.901 15.406 14.484 1 97.12 37 GLY B O 1
ATOM 1642 N N . GLN B 1 38 ? -2.615 17.188 15.656 1 96.25 38 GLN B N 1
ATOM 1643 C CA . GLN B 1 38 ? -3.33 16.375 16.641 1 96.25 38 GLN B CA 1
ATOM 1644 C C . GLN B 1 38 ? -4.785 16.172 16.234 1 96.25 38 GLN B C 1
ATOM 1646 O O . GLN B 1 38 ? -5.516 17.141 16 1 96.25 38 GLN B O 1
ATOM 1651 N N . ARG B 1 39 ? -5.16 14.906 16.219 1 95.62 39 ARG B N 1
ATOM 1652 C CA . ARG B 1 39 ? -6.523 14.547 15.836 1 95.62 39 ARG B CA 1
ATOM 1653 C C . ARG B 1 39 ? -7.508 14.906 16.938 1 95.62 39 ARG B C 1
ATOM 1655 O O . ARG B 1 39 ? -7.219 14.719 18.125 1 95.62 39 ARG B O 1
ATOM 1662 N N . LEU B 1 40 ? -8.727 15.453 16.766 1 91.69 40 LEU B N 1
ATOM 1663 C CA . LEU B 1 40 ? -9.742 15.797 17.75 1 91.69 40 LEU B CA 1
ATOM 1664 C C . LEU B 1 40 ? -10.953 14.875 17.625 1 91.69 40 LEU B C 1
ATOM 1666 O O . LEU B 1 40 ? -11.734 14.734 18.562 1 91.69 40 LEU B O 1
ATOM 1670 N N . GLY B 1 41 ? -11.242 14.07 16.781 1 74.88 41 GLY B N 1
ATOM 1671 C CA . GLY B 1 41 ? -12.422 13.25 16.547 1 74.88 41 GLY B CA 1
ATOM 1672 C C . GLY B 1 41 ? -12.336 11.891 17.219 1 74.88 41 GLY B C 1
ATOM 1673 O O . GLY B 1 41 ? -11.531 11.688 18.125 1 74.88 41 GLY B O 1
ATOM 1674 N N . SER B 1 42 ? -13.43 11.07 17.016 1 64.81 42 SER B N 1
ATOM 1675 C CA . SER B 1 42 ? -13.648 9.805 17.703 1 64.81 42 SER B CA 1
ATOM 1676 C C . SER B 1 42 ? -12.5 8.836 17.469 1 64.81 42 SER B C 1
ATOM 1678 O O . SER B 1 42 ? -12.008 8.195 18.391 1 64.81 42 SER B O 1
ATOM 1680 N N . HIS B 1 43 ? -12.086 8.82 16.297 1 74.06 43 HIS B N 1
ATOM 1681 C CA . HIS B 1 43 ? -11.07 7.82 16 1 74.06 43 HIS B CA 1
ATOM 1682 C C . HIS B 1 43 ? -9.664 8.414 16.109 1 74.06 43 HIS B C 1
ATOM 1684 O O . HIS B 1 43 ? -9.25 9.188 15.234 1 74.06 43 HIS B O 1
ATOM 1690 N N . GLY B 1 44 ? -9.016 8.078 17.281 1 77.38 44 GLY B N 1
ATOM 1691 C CA . GLY B 1 44 ? -7.652 8.547 17.5 1 77.38 44 GLY B CA 1
ATOM 1692 C C . GLY B 1 44 ? -7.59 9.93 18.109 1 77.38 44 GLY B C 1
ATOM 1693 O O . GLY B 1 44 ? -6.652 10.688 17.844 1 77.38 44 GLY B O 1
ATOM 1694 N N . ALA B 1 45 ? -8.609 10.32 18.812 1 86.94 45 ALA B N 1
ATOM 1695 C CA . ALA B 1 45 ? -8.609 11.641 19.438 1 86.94 45 ALA B CA 1
ATOM 1696 C C . ALA B 1 45 ? -7.398 11.812 20.359 1 86.94 45 ALA B C 1
ATOM 1698 O O . ALA B 1 45 ? -7.039 10.898 21.094 1 86.94 45 ALA B O 1
ATOM 1699 N N . GLY B 1 46 ? -6.73 13 20.125 1 91.62 46 GLY B N 1
ATOM 1700 C CA . GLY B 1 46 ? -5.578 13.336 20.938 1 91.62 46 GLY B CA 1
ATOM 1701 C C . GLY B 1 46 ? -4.27 12.812 20.375 1 91.62 46 GLY B C 1
ATOM 1702 O O . GLY B 1 46 ? -3.193 13.164 20.875 1 91.62 46 GLY B O 1
ATOM 1703 N N . LYS B 1 47 ? -4.359 12.031 19.406 1 94.25 47 LYS B N 1
ATOM 1704 C CA . LYS B 1 47 ? -3.16 11.43 18.828 1 94.25 47 LYS B CA 1
ATOM 1705 C C . LYS B 1 47 ? -2.668 12.219 17.625 1 94.25 47 LYS B C 1
ATOM 1707 O O . LYS B 1 47 ? -3.455 12.898 16.953 1 94.25 47 LYS B O 1
ATOM 1712 N N . TRP B 1 48 ? -1.411 12.148 17.375 1 96.06 48 TRP B N 1
ATOM 1713 C CA . TRP B 1 48 ? -0.775 12.93 16.312 1 96.06 48 TRP B CA 1
ATOM 1714 C C . TRP B 1 48 ? -0.677 12.125 15.023 1 96.06 48 TRP B C 1
ATOM 1716 O O . TRP B 1 48 ? -0.363 10.93 15.047 1 96.06 48 TRP B O 1
ATOM 1726 N N . ALA B 1 49 ? -0.992 12.805 13.969 1 96.75 49 ALA B N 1
ATOM 1727 C CA . ALA B 1 49 ? -0.981 12.156 12.664 1 96.75 49 ALA B CA 1
ATOM 1728 C C . ALA B 1 49 ? -0.598 13.148 11.562 1 96.75 49 ALA B C 1
ATOM 1730 O O . ALA B 1 49 ? -0.451 14.344 11.82 1 96.75 49 ALA B O 1
ATOM 1731 N N . HIS B 1 50 ? -0.316 12.672 10.406 1 97.5 50 HIS B N 1
ATOM 1732 C CA . HIS B 1 50 ? -0.053 13.461 9.211 1 97.5 50 HIS B CA 1
ATOM 1733 C C . HIS B 1 50 ? -1.352 13.875 8.523 1 97.5 50 HIS B C 1
ATOM 1735 O O . HIS B 1 50 ? -2.4 13.266 8.758 1 97.5 50 HIS B O 1
ATOM 1741 N N . PRO B 1 51 ? -1.299 14.977 7.707 1 98.25 51 PRO B N 1
ATOM 1742 C CA . PRO B 1 51 ? -2.457 15.172 6.832 1 98.25 51 PRO B CA 1
ATOM 1743 C C . PRO B 1 51 ? -2.805 13.93 6.02 1 98.25 51 PRO B C 1
ATOM 1745 O O . PRO B 1 51 ? -1.915 13.156 5.652 1 98.25 51 PRO B O 1
ATOM 1748 N N . GLY B 1 52 ? -4.02 13.727 5.766 1 98 52 GLY B N 1
ATOM 1749 C CA . GLY B 1 52 ? -4.434 12.547 5.016 1 98 52 GLY B CA 1
ATOM 1750 C C . GLY B 1 52 ? -5.93 12.312 5.051 1 98 52 GLY B C 1
ATOM 1751 O O . GLY B 1 52 ? -6.68 13.141 5.574 1 98 52 GLY B O 1
ATOM 1752 N N . GLY B 1 53 ? -6.398 11.25 4.484 1 97.25 53 GLY B N 1
ATOM 1753 C CA . GLY B 1 53 ? -7.797 10.875 4.391 1 97.25 53 GLY B CA 1
ATOM 1754 C C . GLY B 1 53 ? -8.023 9.625 3.557 1 97.25 53 GLY B C 1
ATOM 1755 O O . GLY B 1 53 ? -7.066 8.93 3.205 1 97.25 53 GLY B O 1
ATOM 1756 N N . HIS B 1 54 ? -9.219 9.375 3.289 1 97.62 54 HIS B N 1
ATOM 1757 C CA . HIS B 1 54 ? -9.57 8.172 2.545 1 97.62 54 HIS B CA 1
ATOM 1758 C C . HIS B 1 54 ? -9.297 8.344 1.055 1 97.62 54 HIS B C 1
ATOM 1760 O O . HIS B 1 54 ? -9.547 9.414 0.494 1 97.62 54 HIS B O 1
ATOM 1766 N N . LEU B 1 55 ? -8.789 7.273 0.438 1 98.38 55 LEU B N 1
ATOM 1767 C CA . LEU B 1 55 ? -8.703 7.215 -1.017 1 98.38 55 LEU B CA 1
ATOM 1768 C C . LEU B 1 55 ? -10.094 7.094 -1.641 1 98.38 55 LEU B C 1
ATOM 1770 O O . LEU B 1 55 ? -10.867 6.211 -1.273 1 98.38 55 LEU B O 1
ATOM 1774 N N . GLU B 1 56 ? -10.453 7.984 -2.545 1 97.75 56 GLU B N 1
ATOM 1775 C CA . GLU B 1 56 ? -11.742 7.934 -3.223 1 97.75 56 GLU B CA 1
ATOM 1776 C C . GLU B 1 56 ? -11.68 7.059 -4.469 1 97.75 56 GLU B C 1
ATOM 1778 O O . GLU B 1 56 ? -10.633 6.957 -5.113 1 97.75 56 GLU B O 1
ATOM 1783 N N . PHE B 1 57 ? -12.789 6.5 -4.777 1 97.19 57 PHE B N 1
ATOM 1784 C CA . PHE B 1 57 ? -12.875 5.609 -5.93 1 97.19 57 PHE B CA 1
ATOM 1785 C C . PHE B 1 57 ? -12.453 6.332 -7.203 1 97.19 57 PHE B C 1
ATOM 1787 O O . PHE B 1 57 ? -12.938 7.43 -7.488 1 97.19 57 PHE B O 1
ATOM 1794 N N . GLY B 1 58 ? -11.508 5.75 -7.977 1 96.62 58 GLY B N 1
ATOM 1795 C CA . GLY B 1 58 ? -11.062 6.285 -9.258 1 96.62 58 GLY B CA 1
ATOM 1796 C C . GLY B 1 58 ? -9.914 7.262 -9.125 1 96.62 58 GLY B C 1
ATOM 1797 O O . GLY B 1 58 ? -9.344 7.691 -10.133 1 96.62 58 GLY B O 1
ATOM 1798 N N . GLU B 1 59 ? -9.445 7.555 -7.918 1 97.25 59 GLU B N 1
ATOM 1799 C CA . GLU B 1 59 ? -8.422 8.555 -7.656 1 97.25 59 GLU B CA 1
ATOM 1800 C C . GLU B 1 59 ? -7.023 7.957 -7.754 1 97.25 59 GLU B C 1
ATOM 1802 O O . GLU B 1 59 ? -6.789 6.836 -7.293 1 97.25 59 GLU B O 1
ATOM 1807 N N . GLU B 1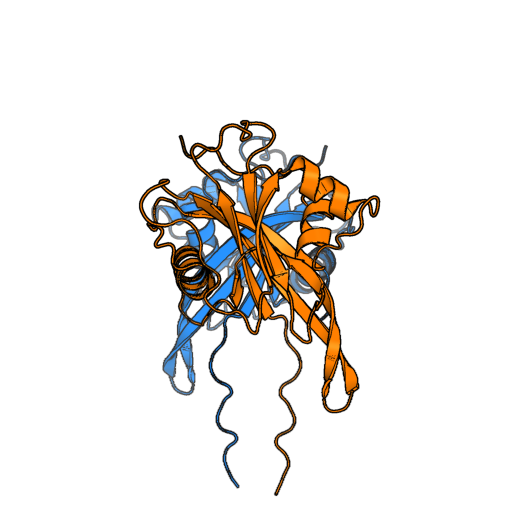 60 ? -6.109 8.68 -8.352 1 97.25 60 GLU B N 1
ATOM 1808 C CA . GLU B 1 60 ? -4.695 8.352 -8.219 1 97.25 60 GLU B CA 1
ATOM 1809 C C . GLU B 1 60 ? -4.168 8.727 -6.832 1 97.25 60 GLU B C 1
ATOM 1811 O O . GLU B 1 60 ? -4.738 9.586 -6.16 1 97.25 60 GLU B O 1
ATOM 1816 N N . LEU B 1 61 ? -3.1 8.055 -6.422 1 98.12 61 LEU B N 1
ATOM 1817 C CA . LEU B 1 61 ? -2.535 8.32 -5.102 1 98.12 61 LEU B CA 1
ATOM 1818 C C . LEU B 1 61 ? -2.076 9.773 -4.988 1 98.12 61 LEU B C 1
ATOM 1820 O O . LEU B 1 61 ? -2.303 10.414 -3.961 1 98.12 61 LEU B O 1
ATOM 1824 N N . GLU B 1 62 ? -1.466 10.25 -6.023 1 97.81 62 GLU B N 1
ATOM 1825 C CA . GLU B 1 62 ? -0.987 11.633 -6.031 1 97.81 62 GLU B CA 1
ATOM 1826 C C . GLU B 1 62 ? -2.148 12.617 -5.953 1 97.81 62 GLU B C 1
ATOM 1828 O O . GLU B 1 62 ? -2.049 13.648 -5.285 1 97.81 62 GLU B O 1
ATOM 1833 N N . GLU B 1 63 ? -3.215 12.305 -6.633 1 97.81 63 GLU B N 1
ATOM 1834 C CA . GLU B 1 63 ? -4.41 13.148 -6.586 1 97.81 63 GLU B CA 1
ATOM 1835 C C . GLU B 1 63 ? -4.996 13.195 -5.176 1 97.81 63 GLU B C 1
ATOM 1837 O O . GLU B 1 63 ? -5.367 14.266 -4.688 1 97.81 63 GLU B O 1
ATOM 1842 N N . CYS B 1 64 ? -5.09 12.055 -4.578 1 98.38 64 CYS B N 1
ATOM 1843 C CA . CYS B 1 64 ? -5.598 11.992 -3.211 1 98.38 64 CYS B CA 1
ATOM 1844 C C . CYS B 1 64 ? -4.719 12.805 -2.266 1 98.38 64 CYS B C 1
ATOM 1846 O O . CYS B 1 64 ? -5.227 13.578 -1.451 1 98.38 64 CYS B O 1
ATOM 1848 N N . ALA B 1 65 ? -3.387 12.625 -2.414 1 98.38 65 ALA B N 1
ATOM 1849 C CA . ALA B 1 65 ? -2.439 13.328 -1.554 1 98.38 65 ALA B CA 1
ATOM 1850 C C . ALA B 1 65 ? -2.605 14.844 -1.682 1 98.38 65 ALA B C 1
ATOM 1852 O O . ALA B 1 65 ? -2.723 15.547 -0.678 1 98.38 65 ALA B O 1
ATOM 1853 N N . THR B 1 66 ? -2.678 15.328 -2.914 1 98.19 66 THR B N 1
ATOM 1854 C CA . THR B 1 66 ? -2.773 16.766 -3.135 1 98.19 66 THR B CA 1
ATOM 1855 C C . THR B 1 66 ? -4.121 17.297 -2.662 1 98.19 66 THR B C 1
ATOM 1857 O O . THR B 1 66 ? -4.199 18.375 -2.072 1 98.19 66 THR B O 1
ATOM 1860 N N . ARG B 1 67 ? -5.176 16.531 -2.902 1 98.44 67 ARG B N 1
ATOM 1861 C CA . ARG B 1 67 ? -6.508 16.953 -2.475 1 98.44 67 ARG B CA 1
ATOM 1862 C C . ARG B 1 67 ? -6.586 17.047 -0.955 1 98.44 67 ARG B C 1
ATOM 1864 O O . ARG B 1 67 ? -7.039 18.062 -0.419 1 98.44 67 ARG B O 1
ATOM 1871 N N . GLU B 1 68 ? -6.156 15.992 -0.214 1 98.31 68 GLU B N 1
ATOM 1872 C CA . GLU B 1 68 ? -6.238 15.969 1.244 1 98.31 68 GLU B CA 1
ATOM 1873 C C . GLU B 1 68 ? -5.398 17.078 1.863 1 98.31 68 GLU B C 1
ATOM 1875 O O . GLU B 1 68 ? -5.812 17.703 2.846 1 98.31 68 GLU B O 1
ATOM 1880 N N . VAL B 1 69 ? -4.195 17.344 1.337 1 98.31 69 VAL B N 1
ATOM 1881 C CA . VAL B 1 69 ? -3.34 18.406 1.849 1 98.31 69 VAL B CA 1
ATOM 1882 C C . VAL B 1 69 ? -4.023 19.766 1.649 1 98.31 69 VAL B C 1
ATOM 1884 O O . VAL B 1 69 ? -4.031 20.594 2.555 1 98.31 69 VAL B O 1
ATOM 1887 N N . GLU B 1 70 ? -4.57 19.922 0.465 1 98 70 GLU B N 1
ATOM 1888 C CA . GLU B 1 70 ? -5.25 21.188 0.193 1 98 70 GLU B CA 1
ATOM 1889 C C . GLU B 1 70 ? -6.469 21.359 1.094 1 98 70 GLU B C 1
ATOM 1891 O O . GLU B 1 70 ? -6.676 22.438 1.668 1 98 70 GLU B O 1
ATOM 1896 N N . GLU B 1 71 ? -7.293 20.344 1.237 1 98.31 71 GLU B 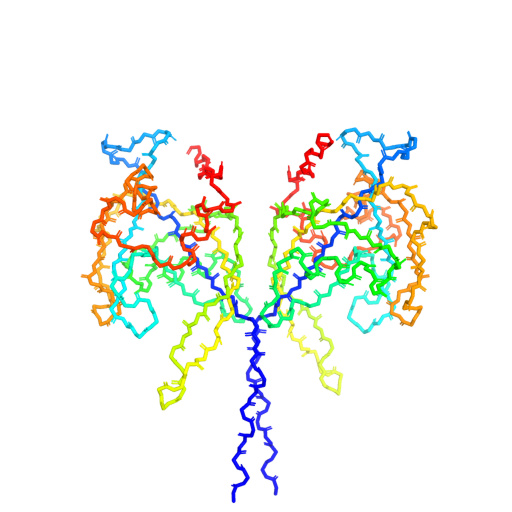N 1
ATOM 1897 C CA . GLU B 1 71 ? -8.508 20.391 2.049 1 98.31 71 GLU B CA 1
ATOM 1898 C C . GLU B 1 71 ? -8.18 20.688 3.51 1 98.31 71 GLU B C 1
ATOM 1900 O O . GLU B 1 71 ? -8.898 21.438 4.172 1 98.31 71 GLU B O 1
ATOM 1905 N N . GLU B 1 72 ? -7.105 20.109 4.004 1 98.25 72 GLU B N 1
ATOM 1906 C CA . GLU B 1 72 ? -6.855 20.141 5.441 1 98.25 72 GLU B CA 1
ATOM 1907 C C . GLU B 1 72 ? -5.926 21.297 5.805 1 98.25 72 GLU B C 1
ATOM 1909 O O . GLU B 1 72 ? -5.988 21.828 6.918 1 98.25 72 GLU B O 1
ATOM 1914 N N . THR B 1 73 ? -4.988 21.797 4.859 1 98 73 THR B N 1
ATOM 1915 C CA . THR B 1 73 ? -3.932 22.734 5.242 1 98 73 THR B CA 1
ATOM 1916 C C . THR B 1 73 ? -3.955 23.969 4.352 1 98 73 THR B C 1
ATOM 1918 O O . THR B 1 73 ? -3.285 24.953 4.641 1 98 73 THR B O 1
ATOM 1921 N N . GLY B 1 74 ? -4.652 23.906 3.184 1 97.62 74 GLY B N 1
ATOM 1922 C CA . GLY B 1 74 ? -4.703 25.016 2.244 1 97.62 74 GLY B CA 1
ATOM 1923 C C . GLY B 1 74 ? -3.52 25.047 1.298 1 97.62 74 GLY B C 1
ATOM 1924 O O . GLY B 1 74 ? -3.48 25.875 0.376 1 97.62 74 GLY B O 1
ATOM 1925 N N . LEU B 1 75 ? -2.574 24.188 1.453 1 96.44 75 LEU B N 1
ATOM 1926 C CA . LEU B 1 75 ? -1.407 24.172 0.578 1 96.44 75 LEU B CA 1
ATOM 1927 C C . LEU B 1 75 ? -1.724 23.453 -0.732 1 96.44 75 LEU B C 1
ATOM 1929 O O . LEU B 1 75 ? -2.34 22.391 -0.73 1 96.44 75 LEU B O 1
ATOM 1933 N N . CYS B 1 76 ? -1.314 24.016 -1.806 1 95.38 76 CYS B N 1
ATOM 1934 C CA . CYS B 1 76 ? -1.488 23.438 -3.131 1 95.38 76 CYS B CA 1
ATOM 1935 C C . CYS B 1 76 ? -0.185 22.828 -3.635 1 95.38 76 CYS B C 1
ATOM 1937 O O . CYS B 1 76 ? 0.744 23.547 -3.996 1 95.38 76 CYS B O 1
ATOM 1939 N N . LEU B 1 77 ? -0.16 21.562 -3.617 1 95.38 77 LEU B N 1
ATOM 1940 C CA . LEU B 1 77 ? 1.021 20.859 -4.117 1 95.38 77 LEU B CA 1
ATOM 1941 C C . LEU B 1 77 ? 0.861 20.516 -5.594 1 95.38 77 LEU B C 1
ATOM 1943 O O . LEU B 1 77 ? -0.255 20.281 -6.062 1 95.38 77 LEU B O 1
ATOM 1947 N N . GLN B 1 78 ? 1.974 20.5 -6.25 1 93.81 78 GLN B N 1
ATOM 1948 C CA . GLN B 1 78 ? 2.002 19.969 -7.609 1 93.81 78 GLN B CA 1
ATOM 1949 C C . GLN B 1 78 ? 2.148 18.453 -7.609 1 93.81 78 GLN B C 1
ATOM 1951 O O . GLN B 1 78 ? 2.781 17.891 -6.715 1 93.81 78 GLN B O 1
ATOM 1956 N N . ARG B 1 79 ? 1.589 17.844 -8.578 1 92.81 79 ARG B N 1
ATOM 1957 C CA . ARG B 1 79 ? 1.636 16.391 -8.688 1 92.81 79 ARG B CA 1
ATOM 1958 C C . ARG B 1 79 ? 3.074 15.883 -8.688 1 92.81 79 ARG B C 1
ATOM 1960 O O . ARG B 1 79 ? 3.367 14.828 -8.117 1 92.81 79 ARG B O 1
ATOM 1967 N N . GLU B 1 80 ? 3.986 16.688 -9.273 1 91.12 80 GLU B N 1
ATOM 1968 C CA . GLU B 1 80 ? 5.383 16.281 -9.406 1 91.12 80 GLU B CA 1
ATOM 1969 C C . GLU B 1 80 ? 6.102 16.359 -8.062 1 91.12 80 GLU B C 1
ATOM 1971 O O . GLU B 1 80 ? 7.207 15.828 -7.914 1 91.12 80 GLU B O 1
ATOM 1976 N N . ASP B 1 81 ? 5.422 17.016 -7.117 1 92.94 81 ASP B N 1
ATOM 1977 C CA . ASP B 1 81 ? 6.039 17.188 -5.805 1 92.94 81 ASP B CA 1
ATOM 1978 C C . ASP B 1 81 ? 5.5 16.156 -4.809 1 92.94 81 ASP B C 1
ATOM 1980 O O . ASP B 1 81 ? 5.652 16.328 -3.596 1 92.94 81 ASP B O 1
ATOM 1984 N N . VAL B 1 82 ? 4.801 15.188 -5.297 1 96 82 VAL B N 1
ATOM 1985 C CA . VAL B 1 82 ? 4.273 14.125 -4.445 1 96 82 VAL B CA 1
ATOM 1986 C C . VAL B 1 82 ? 4.738 12.773 -4.965 1 96 82 VAL B C 1
ATOM 1988 O O . VAL B 1 82 ? 4.801 12.547 -6.176 1 96 82 VAL B O 1
ATOM 1991 N N . ARG B 1 83 ? 5.082 11.859 -4.051 1 94.31 83 ARG B N 1
ATOM 1992 C CA . ARG B 1 83 ? 5.582 10.539 -4.422 1 94.31 83 ARG B CA 1
ATOM 1993 C C . ARG B 1 83 ? 5.125 9.484 -3.422 1 94.31 83 ARG B C 1
ATOM 1995 O O . ARG B 1 83 ? 4.875 9.789 -2.256 1 94.31 83 ARG B O 1
ATOM 2002 N N . PHE B 1 84 ? 5.102 8.328 -3.939 1 95.81 84 PHE B N 1
ATOM 2003 C CA . PHE B 1 84 ? 4.824 7.18 -3.086 1 95.81 84 PHE B CA 1
ATOM 2004 C C . PHE B 1 84 ? 6 6.898 -2.158 1 95.81 84 PHE B C 1
ATOM 2006 O O . PHE B 1 84 ? 7.156 6.98 -2.572 1 95.81 84 PHE B O 1
ATOM 2013 N N . LEU B 1 85 ? 5.711 6.59 -0.908 1 95 85 LEU B N 1
ATOM 2014 C CA . LEU B 1 85 ? 6.754 6.23 0.046 1 95 85 LEU B CA 1
ATOM 2015 C C . LEU B 1 85 ? 6.664 4.75 0.415 1 95 85 LEU B C 1
ATOM 2017 O O . LEU B 1 85 ? 7.57 3.975 0.105 1 95 85 LEU B O 1
ATOM 2021 N N . THR B 1 86 ? 5.645 4.301 1.013 1 96.25 86 THR B N 1
ATOM 2022 C CA . THR B 1 86 ? 5.441 2.93 1.473 1 96.25 86 THR B CA 1
ATOM 2023 C C . THR B 1 86 ? 3.975 2.689 1.82 1 96.25 86 THR B C 1
ATOM 2025 O O . THR B 1 86 ? 3.104 3.473 1.436 1 96.25 86 THR B O 1
ATOM 2028 N N . ALA B 1 87 ? 3.658 1.576 2.455 1 97.81 87 ALA B N 1
ATOM 2029 C CA . ALA B 1 87 ? 2.314 1.247 2.922 1 97.81 87 ALA B CA 1
ATOM 2030 C C . ALA B 1 87 ? 2.365 0.439 4.215 1 97.81 87 ALA B C 1
ATOM 2032 O O . ALA B 1 87 ? 3.34 -0.27 4.473 1 97.81 87 ALA B O 1
ATOM 2033 N N . THR B 1 88 ? 1.366 0.598 5.004 1 97.75 88 THR B N 1
ATOM 2034 C CA . THR B 1 88 ? 1.24 -0.171 6.238 1 97.75 88 THR B CA 1
ATOM 2035 C C . THR B 1 88 ? -0.173 -0.728 6.387 1 97.75 88 THR B C 1
ATOM 2037 O O . THR B 1 88 ? -1.092 -0.299 5.688 1 97.75 88 THR B O 1
ATOM 2040 N N . ASN B 1 89 ? -0.303 -1.736 7.156 1 98.06 89 ASN B N 1
ATOM 2041 C CA . ASN B 1 89 ? -1.535 -2.428 7.523 1 98.06 89 ASN B CA 1
ATOM 2042 C C . ASN B 1 89 ? -1.848 -2.264 9.008 1 98.06 89 ASN B C 1
ATOM 2044 O O . ASN B 1 89 ? -1.016 -2.58 9.859 1 98.06 89 ASN B O 1
ATOM 2048 N N . SER B 1 90 ? -3.068 -1.701 9.328 1 96.81 90 SER B N 1
ATOM 2049 C CA . SER B 1 90 ? -3.439 -1.443 10.719 1 96.81 90 SER B CA 1
ATOM 2050 C C . SER B 1 90 ? -4.824 -1.994 11.031 1 96.81 90 SER B C 1
ATOM 2052 O O . SER B 1 90 ? -5.801 -1.655 10.359 1 96.81 90 SER B O 1
ATOM 2054 N N . VAL B 1 91 ? -4.926 -2.836 11.953 1 94.25 91 VAL B N 1
ATOM 2055 C CA . VAL B 1 91 ? -6.191 -3.264 12.531 1 94.25 91 VAL B CA 1
ATOM 2056 C C . VAL B 1 91 ? -6.383 -2.6 13.898 1 94.25 91 VAL B C 1
ATOM 2058 O O . VAL B 1 91 ? -5.59 -2.811 14.812 1 94.25 91 VAL B O 1
ATOM 2061 N N . MET B 1 92 ? -7.359 -1.779 13.922 1 88.69 92 MET B N 1
ATOM 2062 C CA . MET B 1 92 ? -7.543 -0.928 15.094 1 88.69 92 MET B CA 1
ATOM 2063 C C . MET B 1 92 ? -8.891 -1.188 15.75 1 88.69 92 MET B C 1
ATOM 2065 O O . MET B 1 92 ? -9.844 -1.601 15.086 1 88.69 92 MET B O 1
ATOM 2069 N N . GLU B 1 93 ? -8.852 -0.983 17.078 1 83.19 93 GLU B N 1
ATOM 2070 C CA . GLU B 1 93 ? -10.125 -0.97 17.781 1 83.19 93 GLU B CA 1
ATOM 2071 C C . GLU B 1 93 ? -10.82 0.382 17.641 1 83.19 93 GLU B C 1
ATOM 2073 O O . GLU B 1 93 ? -10.172 1.428 17.703 1 83.19 93 GLU B O 1
ATOM 2078 N N . GLY B 1 94 ? -11.992 0.383 17.141 1 73.44 94 GLY B N 1
ATOM 2079 C CA . GLY B 1 94 ? -12.711 1.646 17.031 1 73.44 94 GLY B CA 1
ATOM 2080 C C . GLY B 1 94 ? -14.086 1.608 17.672 1 73.44 94 GLY B C 1
ATOM 2081 O O . GLY B 1 94 ? -14.469 0.599 18.266 1 73.44 94 GLY B O 1
ATOM 2082 N N . GLU B 1 95 ? -14.594 2.859 17.828 1 65.19 95 GLU B N 1
ATOM 2083 C CA . GLU B 1 95 ? -15.93 2.973 18.391 1 65.19 95 GLU B CA 1
ATOM 2084 C C . GLU B 1 95 ? -17 2.725 17.344 1 65.19 95 GLU B C 1
ATOM 2086 O O . GLU B 1 95 ? -16.984 3.33 16.266 1 65.19 95 GLU B O 1
ATOM 2091 N N . GLY B 1 96 ? -17.656 1.607 17.422 1 60.94 96 GLY B N 1
ATOM 2092 C CA . GLY B 1 96 ? -18.781 1.329 16.547 1 60.94 96 GLY B CA 1
ATOM 2093 C C . GLY B 1 96 ? -20.078 1.978 17 1 60.94 96 GLY B C 1
ATOM 2094 O O . GLY B 1 96 ? -20.047 2.949 17.766 1 60.94 96 GLY B O 1
ATOM 2095 N N . GLU B 1 97 ? -21.141 1.562 16.328 1 60.72 97 GLU B N 1
ATOM 2096 C CA . GLU B 1 97 ? -22.453 2.031 16.734 1 60.72 97 GLU B CA 1
ATOM 2097 C C . GLU B 1 97 ? -22.719 1.71 18.203 1 60.72 97 GLU B C 1
ATOM 2099 O O . GLU B 1 97 ? -22.344 0.638 18.688 1 60.72 97 GLU B O 1
ATOM 2104 N N . GLU B 1 98 ? -23.328 2.768 18.828 1 61.41 98 GLU B N 1
ATOM 2105 C CA . GLU B 1 98 ? -23.891 2.688 20.188 1 61.41 98 GLU B CA 1
ATOM 2106 C C . GLU B 1 98 ? -22.797 2.348 21.203 1 61.41 98 GLU B C 1
ATOM 2108 O O . GLU B 1 98 ? -23.047 1.604 22.156 1 61.41 98 GLU B O 1
ATOM 2113 N N . GLY B 1 99 ? -21.656 2.646 20.938 1 61.97 99 GLY B N 1
ATOM 2114 C CA . GLY B 1 99 ? -20.609 2.465 21.922 1 61.97 99 GLY B CA 1
ATOM 2115 C C . GLY B 1 99 ? -19.938 1.106 21.844 1 61.97 99 GLY B C 1
ATOM 2116 O O . GLY B 1 99 ? -19.125 0.751 22.703 1 61.97 99 GLY B O 1
ATOM 2117 N N . LYS B 1 100 ? -20.516 0.343 20.891 1 66.44 100 LYS B N 1
ATOM 2118 C CA . LYS B 1 100 ? -19.906 -0.975 20.766 1 66.44 100 LYS B CA 1
ATOM 2119 C C . LYS B 1 100 ? -18.562 -0.886 20.031 1 66.44 100 LYS B C 1
ATOM 2121 O O . LYS B 1 100 ? -18.391 -0.048 19.141 1 66.44 100 LYS B O 1
ATOM 2126 N N . LYS B 1 101 ? -17.609 -1.498 20.703 1 75.62 101 LYS B N 1
ATOM 2127 C CA . LYS B 1 101 ? -16.281 -1.589 20.094 1 75.62 101 LYS B CA 1
ATOM 2128 C C . LYS B 1 101 ? -16.328 -2.318 18.75 1 75.62 101 LYS B C 1
ATOM 2130 O O . LYS B 1 101 ? -17.016 -3.34 18.625 1 75.62 101 LYS B O 1
ATOM 2135 N N . GLU B 1 102 ? -15.922 -1.453 17.734 1 83.94 102 GLU B N 1
ATOM 2136 C CA . GLU B 1 102 ? -15.844 -2.08 16.422 1 83.94 102 GLU B CA 1
ATOM 2137 C C . GLU B 1 102 ? -14.43 -2.023 15.859 1 83.94 102 GLU B C 1
ATOM 2139 O O . GLU B 1 102 ? -13.727 -1.028 16.031 1 83.94 102 GLU B O 1
ATOM 2144 N N . LYS B 1 103 ? -14.062 -3.127 15.305 1 89.19 103 LYS B N 1
ATOM 2145 C CA . LYS B 1 103 ? -12.75 -3.197 14.672 1 89.19 103 LYS B CA 1
ATOM 2146 C C . LYS B 1 103 ? -12.742 -2.459 13.336 1 89.19 103 LYS B C 1
ATOM 2148 O O . LYS B 1 103 ? -13.719 -2.521 12.586 1 89.19 103 LYS B O 1
ATOM 2153 N N . LYS B 1 104 ? -11.727 -1.689 13.188 1 92.88 104 LYS B N 1
ATOM 2154 C CA . LYS B 1 104 ? -11.477 -1.06 11.898 1 92.88 104 LYS B CA 1
ATOM 2155 C C . LYS B 1 104 ? -10.18 -1.576 11.273 1 92.88 104 LYS B C 1
ATOM 2157 O O . LYS B 1 104 ? -9.219 -1.872 11.984 1 92.88 104 LYS B O 1
ATOM 2162 N N . HIS B 1 105 ? -10.141 -1.708 10.031 1 96.44 105 HIS B N 1
ATOM 2163 C CA . HIS B 1 105 ? -8.984 -2.197 9.289 1 96.44 105 HIS B CA 1
ATOM 2164 C C . HIS B 1 105 ? -8.625 -1.253 8.148 1 96.44 105 HIS B C 1
ATOM 2166 O O . HIS B 1 105 ? -9.438 -1.005 7.254 1 96.44 105 HIS B O 1
ATOM 2172 N N . TYR B 1 106 ? -7.395 -0.752 8.258 1 96.88 106 TYR B N 1
ATOM 2173 C CA . TYR B 1 106 ? -6.934 0.186 7.238 1 96.88 106 TYR B CA 1
ATOM 2174 C C . TYR B 1 106 ? -5.605 -0.268 6.641 1 96.88 106 TYR B C 1
ATOM 2176 O O . TYR B 1 106 ? -4.699 -0.679 7.367 1 96.88 106 TYR B O 1
ATOM 2184 N N . VAL B 1 107 ? -5.547 -0.278 5.359 1 98.44 107 VAL B N 1
ATOM 2185 C CA . VAL B 1 107 ? -4.262 -0.128 4.684 1 98.44 107 VAL B CA 1
ATOM 2186 C C . VAL B 1 107 ? -3.988 1.351 4.418 1 98.44 107 VAL B C 1
ATOM 2188 O O . VAL B 1 107 ? -4.781 2.027 3.758 1 98.44 107 VAL B O 1
ATOM 2191 N N . THR B 1 108 ? -2.924 1.858 4.977 1 98.38 108 THR B N 1
ATOM 2192 C CA . THR B 1 108 ? -2.549 3.252 4.77 1 98.38 108 THR B CA 1
ATOM 2193 C C . THR B 1 108 ? -1.413 3.361 3.756 1 98.38 108 THR B C 1
ATOM 2195 O O . THR B 1 108 ? -0.345 2.775 3.947 1 98.38 108 THR B O 1
ATOM 2198 N N . ILE B 1 109 ? -1.679 4.051 2.68 1 98.69 109 ILE B N 1
ATOM 2199 C CA . ILE B 1 109 ? -0.636 4.418 1.729 1 98.69 109 ILE B CA 1
ATOM 2200 C C . ILE B 1 109 ? 0.044 5.707 2.184 1 98.69 109 ILE B C 1
ATOM 2202 O O . ILE B 1 109 ? -0.617 6.73 2.385 1 98.69 109 ILE B O 1
ATOM 2206 N N . TRP B 1 110 ? 1.337 5.625 2.4 1 97.94 110 TRP B N 1
ATOM 2207 C CA . TRP B 1 110 ? 2.115 6.785 2.822 1 97.94 110 TRP B CA 1
ATOM 2208 C C . TRP B 1 110 ? 2.768 7.469 1.626 1 97.94 110 TRP B C 1
ATOM 2210 O O . TRP B 1 110 ? 3.512 6.836 0.872 1 97.94 110 TRP B O 1
ATOM 2220 N N . MET B 1 111 ? 2.479 8.695 1.471 1 97.56 111 MET B N 1
ATOM 2221 C CA . MET B 1 111 ? 3.051 9.539 0.428 1 97.56 111 MET B CA 1
ATOM 2222 C C . MET B 1 111 ? 3.998 10.578 1.026 1 97.56 111 MET B C 1
ATOM 2224 O O . MET B 1 111 ? 3.936 10.859 2.225 1 97.56 111 MET B O 1
ATOM 2228 N N . VAL B 1 112 ? 4.852 11.094 0.164 1 96 112 VAL B N 1
ATOM 2229 C CA . VAL B 1 112 ? 5.695 12.227 0.531 1 96 112 VAL B CA 1
ATOM 2230 C C . VAL B 1 112 ? 5.41 13.406 -0.397 1 96 112 VAL B C 1
ATOM 2232 O O . VAL B 1 112 ? 5.301 13.234 -1.613 1 96 112 VAL B O 1
ATOM 2235 N N . GLY B 1 113 ? 5.125 14.461 0.185 1 95.38 113 GLY B N 1
ATOM 2236 C CA . GLY B 1 113 ? 4.988 15.711 -0.548 1 95.38 113 GLY B CA 1
ATOM 2237 C C . GLY B 1 113 ? 5.988 16.766 -0.12 1 95.38 113 GLY B C 1
ATOM 2238 O O . GLY B 1 113 ? 6.422 16.781 1.035 1 95.38 113 GLY B O 1
ATOM 2239 N N . ARG B 1 114 ? 6.277 17.578 -1.068 1 92.88 114 ARG B N 1
ATOM 2240 C CA . ARG B 1 114 ? 7.172 18.688 -0.771 1 92.88 114 ARG B CA 1
ATOM 2241 C C . ARG B 1 114 ? 6.484 20.031 -1.028 1 92.88 114 ARG B C 1
ATOM 2243 O O . ARG B 1 114 ? 6.012 20.297 -2.139 1 92.88 114 ARG B O 1
ATOM 2250 N N . TRP B 1 115 ? 6.445 20.812 -0.037 1 92.19 115 TRP B N 1
ATOM 2251 C CA . TRP B 1 115 ? 5.992 22.188 -0.172 1 92.19 115 TRP B CA 1
ATOM 2252 C C . TRP B 1 115 ? 7.09 23.078 -0.764 1 92.19 115 TRP B C 1
ATOM 2254 O O . TRP B 1 115 ? 8.258 22.953 -0.392 1 92.19 115 TRP B O 1
ATOM 2264 N N . ASP B 1 116 ? 6.727 23.938 -1.651 1 88.25 116 ASP B N 1
ATOM 2265 C CA . ASP B 1 116 ? 7.73 24.75 -2.334 1 88.25 116 ASP B CA 1
ATOM 2266 C C . ASP B 1 116 ? 8.125 25.969 -1.491 1 88.25 116 ASP B C 1
ATOM 2268 O O . ASP B 1 116 ? 8.984 26.75 -1.892 1 88.25 116 ASP B O 1
ATOM 2272 N N . GLY B 1 117 ? 7.512 26.109 -0.366 1 87 117 GLY B N 1
ATOM 2273 C CA . GLY B 1 117 ? 7.871 27.188 0.546 1 87 117 GLY B CA 1
ATOM 2274 C C . GLY B 1 117 ? 7.23 28.516 0.186 1 87 117 GLY B C 1
ATOM 2275 O O . GLY B 1 117 ? 7.523 29.547 0.805 1 87 117 GLY B O 1
ATOM 2276 N N . LYS B 1 118 ? 6.355 28.453 -0.75 1 85.75 118 LYS B N 1
ATOM 2277 C CA . LYS B 1 118 ? 5.754 29.703 -1.207 1 85.75 118 LYS B CA 1
ATOM 2278 C C . LYS B 1 118 ? 4.371 29.906 -0.597 1 85.75 118 LYS B C 1
ATOM 2280 O O . LYS B 1 118 ? 3.676 28.938 -0.29 1 85.75 118 LYS B O 1
ATOM 2285 N N . GLY B 1 119 ? 3.945 31.172 -0.535 1 85.75 119 GLY B N 1
ATOM 2286 C CA . GLY B 1 119 ? 2.633 31.5 -0.001 1 85.75 119 GLY B CA 1
ATOM 2287 C C . GLY B 1 119 ? 2.555 31.375 1.509 1 85.75 119 GLY B C 1
ATOM 2288 O O . GLY B 1 119 ? 3.582 31.391 2.191 1 85.75 119 GLY B O 1
ATOM 2289 N N . GLU B 1 120 ? 1.299 31.359 1.865 1 87.25 120 GLU B N 1
ATOM 2290 C CA . GLU B 1 120 ? 1.083 31.203 3.301 1 87.25 120 GLU B CA 1
ATOM 2291 C C . GLU B 1 120 ? 1.32 29.766 3.748 1 87.25 120 GLU B C 1
ATOM 2293 O O . GLU B 1 120 ? 1.01 28.828 3.016 1 87.25 120 GLU B O 1
ATOM 2298 N N . GLY B 1 121 ? 2.021 29.5 4.703 1 92.19 121 GLY B N 1
ATOM 2299 C CA . GLY B 1 121 ? 2.223 28.188 5.297 1 92.19 121 GLY B CA 1
ATOM 2300 C C . GLY B 1 121 ? 0.923 27.469 5.609 1 92.19 121 GLY B C 1
ATOM 2301 O O . GLY B 1 121 ? -0.159 27.953 5.281 1 92.19 121 GLY B O 1
ATOM 2302 N N . PRO B 1 122 ? 1.078 26.281 6.012 1 95.88 122 PRO B N 1
ATOM 2303 C CA . PRO B 1 122 ? -0.124 25.484 6.301 1 95.88 122 PRO B CA 1
ATOM 2304 C C . PRO B 1 122 ? -1.059 26.188 7.289 1 95.88 122 PRO B C 1
ATOM 2306 O O . PRO B 1 122 ? -0.595 26.812 8.242 1 95.88 122 PRO B O 1
ATOM 2309 N N . ARG B 1 123 ? -2.354 26.109 6.992 1 97.56 123 ARG B N 1
ATOM 2310 C CA . ARG B 1 123 ? -3.414 26.578 7.879 1 97.56 123 ARG B CA 1
ATOM 2311 C C . ARG B 1 123 ? -4.305 25.422 8.328 1 97.56 123 ARG B C 1
ATOM 2313 O O . ARG B 1 123 ? -4.402 24.406 7.641 1 97.56 123 ARG B O 1
ATOM 2320 N N . ASN B 1 124 ? -4.895 25.5 9.484 1 98.06 124 ASN B N 1
ATOM 2321 C CA . ASN B 1 124 ? -5.863 24.516 9.945 1 98.06 124 ASN B CA 1
ATOM 2322 C C . ASN B 1 124 ? -7.254 24.781 9.383 1 98.06 124 ASN B C 1
ATOM 2324 O O . ASN B 1 124 ? -8.031 25.531 9.969 1 98.06 124 ASN B O 1
ATOM 2328 N N . LEU B 1 125 ? -7.641 24.125 8.352 1 98.12 125 LEU B N 1
ATOM 2329 C CA . LEU B 1 125 ? -8.891 24.391 7.66 1 98.12 125 LEU B CA 1
ATOM 2330 C C . LEU B 1 125 ? -10.016 23.5 8.172 1 98.12 125 LEU B C 1
ATOM 2332 O O . LEU B 1 125 ? -11.164 23.625 7.754 1 98.12 125 LEU B O 1
ATOM 2336 N N . GLU B 1 126 ? -9.711 22.547 9.023 1 97 126 GLU B N 1
ATOM 2337 C CA . GLU B 1 126 ? -10.695 21.688 9.688 1 97 126 GLU B CA 1
ATOM 2338 C C . GLU B 1 126 ? -10.5 21.688 11.195 1 97 126 GLU B C 1
ATOM 2340 O O . GLU B 1 126 ? -10.203 20.641 11.789 1 97 126 GLU B O 1
ATOM 2345 N N . PRO B 1 127 ? -10.742 22.797 11.852 1 96.62 127 PRO B N 1
ATOM 2346 C CA . PRO B 1 127 ? -10.469 22.938 13.281 1 96.62 127 PRO B CA 1
ATOM 2347 C C . PRO B 1 127 ? -11.312 22 14.141 1 96.62 127 PRO B C 1
ATOM 2349 O O . PRO B 1 127 ? -10.977 21.734 15.297 1 96.62 127 PRO B O 1
ATOM 2352 N N . GLU B 1 128 ? -12.336 21.453 13.586 1 94.88 128 GLU B N 1
ATOM 2353 C CA . GLU B 1 128 ? -13.172 20.516 14.32 1 94.88 128 GLU B CA 1
ATOM 2354 C C . GLU B 1 128 ? -12.578 19.109 14.289 1 94.88 128 GLU B C 1
ATOM 2356 O O . GLU B 1 128 ? -12.961 18.25 15.086 1 94.88 128 GLU B O 1
ATOM 2361 N N . LYS B 1 129 ? -11.656 18.828 13.422 1 95.25 129 LYS B N 1
ATOM 2362 C CA . LYS B 1 129 ? -11.07 17.5 13.258 1 95.25 129 LYS B CA 1
ATOM 2363 C C . LYS B 1 129 ? -9.609 17.484 13.688 1 95.25 129 LYS B C 1
ATOM 2365 O O . LYS B 1 129 ? -9.055 16.422 14 1 95.25 129 LYS B O 1
ATOM 2370 N N . CYS B 1 130 ? -9.023 18.641 13.656 1 96.75 130 CYS B N 1
ATOM 2371 C CA . CYS B 1 130 ? -7.594 18.766 13.93 1 96.75 130 CYS B CA 1
ATOM 2372 C C . CYS B 1 130 ? -7.316 20 14.797 1 96.75 130 CYS B C 1
ATOM 2374 O O . CYS B 1 130 ? -7.801 21.094 14.508 1 96.75 130 CYS B O 1
ATOM 2376 N N . ALA B 1 131 ? -6.484 19.828 15.797 1 97.06 131 ALA B N 1
ATOM 2377 C CA . ALA B 1 131 ? -6.199 20.906 16.734 1 97.06 131 ALA B CA 1
ATOM 2378 C C . ALA B 1 131 ? -5.238 21.922 16.125 1 97.06 131 ALA B C 1
ATOM 2380 O O . ALA B 1 131 ? -5.133 23.062 16.609 1 97.06 131 ALA B O 1
ATOM 2381 N N . GLY B 1 132 ? -4.496 21.5 15.102 1 97.19 132 GLY B N 1
ATOM 2382 C CA . GLY B 1 132 ? -3.52 22.344 14.453 1 97.19 132 GLY B CA 1
ATOM 2383 C C . GLY B 1 132 ? -2.318 21.594 13.922 1 97.19 132 GLY B C 1
ATOM 2384 O O . GLY B 1 132 ? -2.141 20.406 14.227 1 97.19 132 GLY B O 1
ATOM 2385 N N . TRP B 1 133 ? -1.495 22.328 13.195 1 97.19 133 TRP B N 1
ATOM 2386 C CA . TRP B 1 133 ? -0.356 21.719 12.523 1 97.19 133 TRP B CA 1
ATOM 2387 C C . TRP B 1 133 ? 0.958 22.203 13.125 1 97.19 133 TRP B C 1
ATOM 2389 O O . TRP B 1 133 ? 1.091 23.391 13.461 1 97.19 133 TRP B O 1
ATOM 2399 N N . GLU B 1 134 ? 1.89 21.344 13.219 1 95.88 134 GLU B N 1
ATOM 2400 C CA . GLU B 1 134 ? 3.254 21.641 13.641 1 95.88 134 GLU B CA 1
ATOM 2401 C C . GLU B 1 134 ? 4.277 20.953 12.75 1 95.88 134 GLU B C 1
ATOM 2403 O O . GLU B 1 134 ? 4.023 19.859 12.242 1 95.88 134 GLU B O 1
ATOM 2408 N N . TRP B 1 135 ? 5.352 21.672 12.555 1 95.12 135 TRP B N 1
ATOM 2409 C CA . TRP B 1 135 ? 6.488 21.016 11.914 1 95.12 135 TRP B CA 1
ATOM 2410 C C . TRP B 1 135 ? 7.266 20.172 12.914 1 95.12 135 TRP B C 1
ATOM 2412 O O . TRP B 1 135 ? 7.746 20.672 13.93 1 95.12 135 TRP B O 1
ATOM 2422 N N . VAL B 1 136 ? 7.332 18.922 12.609 1 93.06 136 VAL B N 1
ATOM 2423 C CA . VAL B 1 136 ? 7.938 17.953 13.516 1 93.06 136 VAL B CA 1
ATOM 2424 C C . VAL B 1 136 ? 9.117 17.266 12.828 1 93.06 136 VAL B C 1
ATOM 2426 O O . VAL B 1 136 ? 9.023 16.875 11.664 1 93.06 136 VAL B O 1
ATOM 2429 N N . ARG B 1 137 ? 10.172 17.141 13.578 1 89.5 137 ARG B N 1
ATOM 2430 C CA . ARG B 1 137 ? 11.328 16.422 13.055 1 89.5 137 ARG B CA 1
ATOM 2431 C C . ARG B 1 137 ? 11.125 14.906 13.133 1 89.5 137 ARG B C 1
ATOM 2433 O O . ARG B 1 137 ? 10.438 14.414 14.031 1 89.5 137 ARG B O 1
ATOM 2440 N N . TRP B 1 138 ? 11.75 14.242 12.18 1 87.12 138 TRP B N 1
ATOM 2441 C CA . TRP B 1 138 ? 11.68 12.781 12.141 1 87.12 138 TRP B CA 1
ATOM 2442 C C . TRP B 1 138 ? 12.086 12.188 13.484 1 87.12 138 TRP B C 1
ATOM 2444 O O . TRP B 1 138 ? 11.414 11.297 14 1 87.12 138 TRP B O 1
ATOM 2454 N N . GLU B 1 139 ? 13.148 12.703 14.062 1 84.31 139 GLU B N 1
ATOM 2455 C CA . GLU B 1 139 ? 13.656 12.188 15.336 1 84.31 139 GLU B CA 1
ATOM 2456 C C . GLU B 1 139 ? 12.656 12.43 16.453 1 84.31 139 GLU B C 1
ATOM 2458 O O . GLU B 1 139 ? 12.531 11.609 17.375 1 84.31 139 GLU B O 1
ATOM 2463 N N . GLU B 1 140 ? 12.039 13.523 16.422 1 88.12 140 GLU B N 1
ATOM 2464 C CA . GLU B 1 140 ? 11.016 13.812 17.422 1 88.12 140 GLU B CA 1
ATOM 2465 C C . GLU B 1 140 ? 9.836 12.859 17.297 1 88.12 140 GLU B C 1
ATOM 2467 O O . GLU B 1 140 ? 9.312 12.375 18.312 1 88.12 140 GLU B O 1
ATOM 2472 N N . MET B 1 141 ? 9.414 12.578 16.094 1 89.81 141 MET B N 1
ATOM 2473 C CA . MET B 1 141 ? 8.328 11.633 15.852 1 89.81 141 MET B CA 1
ATOM 2474 C C . MET B 1 141 ? 8.688 10.258 16.406 1 89.81 141 MET B C 1
ATOM 2476 O O . MET B 1 141 ? 7.844 9.586 17 1 89.81 141 MET B O 1
ATOM 2480 N N . LYS B 1 142 ? 9.875 9.844 16.172 1 87.56 142 LYS B N 1
ATOM 2481 C CA . LYS B 1 142 ? 10.328 8.555 16.688 1 87.56 142 LYS B CA 1
ATOM 2482 C C . LYS B 1 142 ? 10.242 8.508 18.203 1 87.56 142 LYS B C 1
ATOM 2484 O O . LYS B 1 142 ? 9.906 7.473 18.781 1 87.56 142 LYS B O 1
ATOM 2489 N N . GLU B 1 143 ? 10.555 9.594 18.812 1 88.69 143 GLU B N 1
ATOM 2490 C CA . GLU B 1 143 ? 10.477 9.672 20.266 1 88.69 143 GLU B CA 1
ATOM 2491 C C . GLU B 1 143 ? 9.039 9.523 20.75 1 88.69 143 GLU B C 1
ATOM 2493 O O . GLU B 1 143 ? 8.789 8.93 21.797 1 88.69 143 GLU B O 1
ATOM 2498 N N . TYR B 1 144 ? 8.094 10.117 19.953 1 89.81 144 TYR B N 1
ATOM 2499 C CA . TYR B 1 144 ? 6.688 9.938 20.297 1 89.81 144 TYR B CA 1
ATOM 2500 C C . TYR B 1 144 ? 6.328 8.461 20.344 1 89.81 144 TYR B C 1
ATOM 2502 O O . TYR B 1 144 ? 5.566 8.023 21.219 1 89.81 144 TYR B O 1
ATOM 2510 N N . ALA B 1 145 ? 6.863 7.711 19.453 1 88.06 145 ALA B N 1
ATOM 2511 C CA . ALA B 1 145 ? 6.543 6.293 19.312 1 88.06 145 ALA B CA 1
ATOM 2512 C C . ALA B 1 145 ? 7.086 5.492 20.484 1 88.06 145 ALA B C 1
ATOM 2514 O O . ALA B 1 145 ? 6.539 4.445 20.844 1 88.06 145 ALA B O 1
ATOM 2515 N N . GLU B 1 146 ? 8.141 5.918 21.125 1 85.88 146 GLU B N 1
ATOM 2516 C CA . GLU B 1 146 ? 8.789 5.215 22.219 1 85.88 146 GLU B CA 1
ATOM 2517 C C . GLU B 1 146 ? 8.07 5.469 23.547 1 85.88 146 GLU B C 1
ATOM 2519 O O . GLU B 1 146 ? 8.352 4.805 24.547 1 85.88 146 GLU B O 1
ATOM 2524 N N . GLY B 1 147 ? 7.152 6.258 23.516 1 78.44 147 GLY B N 1
ATOM 2525 C CA . GLY B 1 147 ? 6.395 6.52 24.719 1 78.44 147 GLY B CA 1
ATOM 2526 C C . GLY B 1 147 ? 7.094 7.473 25.672 1 78.44 147 GLY B C 1
ATOM 2527 O O . GLY B 1 147 ? 6.711 7.594 26.844 1 78.44 147 GLY B O 1
ATOM 2528 N N . ASN B 1 148 ? 8.133 8.016 25.328 1 70.62 148 ASN B N 1
ATOM 2529 C CA . ASN B 1 148 ? 8.914 8.883 26.203 1 70.62 148 ASN B CA 1
ATOM 2530 C C . ASN B 1 148 ? 8.305 10.281 26.281 1 70.62 148 ASN B C 1
ATOM 2532 O O . ASN B 1 148 ? 8.688 11.078 27.141 1 70.62 148 ASN B O 1
ATOM 2536 N N . GLY B 1 149 ? 7.363 10.523 25.469 1 70.56 149 GLY B N 1
ATOM 2537 C CA . GLY B 1 149 ? 6.773 11.852 25.484 1 70.56 149 GLY B CA 1
ATOM 2538 C C . GLY B 1 149 ? 5.289 11.844 25.797 1 70.56 149 GLY B C 1
ATOM 2539 O O . GLY B 1 149 ? 4.715 10.789 26.062 1 70.56 149 GLY B O 1
ATOM 2540 N N . GLU B 1 150 ? 4.828 13.109 25.969 1 82 150 GLU B N 1
ATOM 2541 C CA . GLU B 1 150 ? 3.412 13.32 26.25 1 82 150 GLU B CA 1
ATOM 2542 C C . GLU B 1 150 ? 2.559 13.109 25 1 82 150 GLU B C 1
ATOM 2544 O O . GLU B 1 150 ? 1.374 12.781 25.109 1 82 150 GLU B O 1
ATOM 2549 N N . ARG B 1 151 ? 3.248 13.195 23.891 1 91.38 151 ARG B N 1
ATOM 2550 C CA . ARG B 1 151 ? 2.494 13.07 22.656 1 91.38 151 ARG B CA 1
ATOM 2551 C C . ARG B 1 151 ? 2.41 11.617 22.203 1 91.38 151 ARG B C 1
ATOM 2553 O O . ARG B 1 151 ? 3.404 10.891 22.234 1 91.38 151 ARG B O 1
ATOM 2560 N N . LYS B 1 152 ? 1.207 11.195 21.844 1 93.12 152 LYS B N 1
ATOM 2561 C CA . LYS B 1 152 ? 0.961 9.852 21.328 1 93.12 152 LYS B CA 1
ATOM 2562 C C . LYS B 1 152 ? 0.646 9.891 19.828 1 93.12 152 LYS B C 1
ATOM 2564 O O . LYS B 1 152 ? 0.012 10.828 19.344 1 93.12 152 LYS B O 1
ATOM 2569 N N . LEU B 1 153 ? 1.086 8.859 19.219 1 94.94 153 LEU B N 1
ATOM 2570 C CA . LEU B 1 153 ? 0.896 8.789 17.766 1 94.94 153 LEU B CA 1
ATOM 2571 C C . LEU B 1 153 ? -0.377 8.023 17.422 1 94.94 153 LEU B C 1
ATOM 2573 O O . LEU B 1 153 ? -0.73 7.059 18.109 1 94.94 153 LEU B O 1
ATOM 2577 N N . PHE B 1 154 ? -1.091 8.508 16.422 1 94.88 154 PHE B N 1
ATOM 2578 C CA . PHE B 1 154 ? -2.156 7.711 15.828 1 94.88 154 PHE B CA 1
ATOM 2579 C C . PHE B 1 154 ? -1.63 6.355 15.367 1 94.88 154 PHE B C 1
ATOM 2581 O O . PHE B 1 154 ? -0.511 6.258 14.859 1 94.88 154 PHE B O 1
ATOM 2588 N N . GLN B 1 155 ? -2.373 5.34 15.469 1 93.81 155 GLN B N 1
ATOM 2589 C CA . GLN B 1 155 ? -1.902 3.961 15.359 1 93.81 155 GLN B CA 1
ATOM 2590 C C . GLN B 1 155 ? -1.232 3.719 14.008 1 93.81 155 GLN B C 1
ATOM 2592 O O . GLN B 1 155 ? -0.183 3.076 13.938 1 93.81 155 GLN B O 1
ATOM 2597 N N . PRO B 1 156 ? -1.781 4.145 12.875 1 95.5 156 PRO B N 1
ATOM 2598 C CA . PRO B 1 156 ? -1.095 3.922 11.602 1 95.5 156 PRO B CA 1
ATOM 2599 C C . PRO B 1 156 ? 0.313 4.512 11.578 1 95.5 156 PRO B C 1
ATOM 2601 O O . PRO B 1 156 ? 1.209 3.957 10.938 1 95.5 156 PRO B O 1
ATOM 2604 N N . VAL B 1 157 ? 0.514 5.625 12.281 1 95.5 157 VAL B N 1
ATOM 2605 C CA . VAL B 1 157 ? 1.844 6.223 12.336 1 95.5 157 VAL B CA 1
ATOM 2606 C C . VAL B 1 157 ? 2.77 5.344 13.18 1 95.5 157 VAL B C 1
ATOM 2608 O O . VAL B 1 157 ? 3.91 5.086 12.789 1 95.5 157 VAL B O 1
ATOM 2611 N N . SER B 1 158 ? 2.25 4.918 14.32 1 94 158 SER B N 1
ATOM 2612 C CA . SER B 1 158 ? 3.039 4.02 15.156 1 94 158 SER B CA 1
ATOM 2613 C C . SER B 1 158 ? 3.406 2.744 14.406 1 94 158 SER B C 1
ATOM 2615 O O . SER B 1 158 ? 4.535 2.262 14.508 1 94 158 SER B O 1
ATOM 2617 N N . ASP B 1 159 ? 2.441 2.191 13.68 1 95.31 159 ASP B N 1
ATOM 2618 C CA . ASP B 1 159 ? 2.68 0.979 12.906 1 95.31 159 ASP B CA 1
ATOM 2619 C C . ASP B 1 159 ? 3.729 1.219 11.82 1 95.31 159 ASP B C 1
ATOM 2621 O O . ASP B 1 159 ? 4.531 0.333 11.516 1 95.31 159 ASP B O 1
ATOM 2625 N N . LEU B 1 160 ? 3.674 2.383 11.227 1 95.44 160 LEU B N 1
ATOM 2626 C CA . LEU B 1 160 ? 4.68 2.742 10.234 1 95.44 160 LEU B CA 1
ATOM 2627 C C . LEU B 1 160 ? 6.082 2.682 10.836 1 95.44 160 LEU B C 1
ATOM 2629 O O . LEU B 1 160 ? 6.973 2.029 10.281 1 95.44 160 LEU B O 1
ATOM 2633 N N . LEU B 1 161 ? 6.262 3.318 11.938 1 92.88 161 LEU B N 1
ATOM 2634 C CA . LEU B 1 161 ? 7.574 3.361 12.57 1 92.88 161 LEU B CA 1
ATOM 2635 C C . LEU B 1 161 ? 8.023 1.968 13 1 92.88 161 LEU B C 1
ATOM 2637 O O . LEU B 1 161 ? 9.203 1.641 12.922 1 92.88 161 LEU B O 1
ATOM 2641 N N . ARG B 1 162 ? 7.09 1.172 13.375 1 92.81 162 ARG B N 1
ATOM 2642 C CA . ARG B 1 162 ? 7.391 -0.172 13.859 1 92.81 162 ARG B CA 1
ATOM 2643 C C . ARG B 1 162 ? 7.766 -1.096 12.703 1 92.81 162 ARG B C 1
ATOM 2645 O O . ARG B 1 162 ? 8.68 -1.912 12.828 1 92.81 162 ARG B O 1
ATOM 2652 N N . THR B 1 163 ? 7.086 -1.012 11.586 1 93.44 163 THR B N 1
ATOM 2653 C CA . THR B 1 163 ? 7.203 -2.033 10.555 1 93.44 163 THR B CA 1
ATOM 2654 C C . THR B 1 163 ? 8.039 -1.521 9.383 1 93.44 163 THR B C 1
ATOM 2656 O O . THR B 1 163 ? 8.539 -2.311 8.578 1 93.44 163 THR B O 1
ATOM 2659 N N . ARG B 1 164 ? 8.078 -0.182 9.312 1 91.94 164 ARG B N 1
ATOM 2660 C CA . ARG B 1 164 ? 8.82 0.448 8.227 1 91.94 164 ARG B CA 1
ATOM 2661 C C . ARG B 1 164 ? 9.844 1.445 8.766 1 91.94 164 ARG B C 1
ATOM 2663 O O . ARG B 1 164 ? 10.023 2.523 8.195 1 91.94 164 ARG B O 1
ATOM 2670 N N . GLY B 1 165 ? 10.352 1.186 9.836 1 81.88 165 GLY B N 1
ATOM 2671 C CA . GLY B 1 165 ? 11.211 2.117 10.555 1 81.88 165 GLY B CA 1
ATOM 2672 C C . GLY B 1 165 ? 12.414 2.561 9.75 1 81.88 165 GLY B C 1
ATOM 2673 O O . GLY B 1 165 ? 13.008 3.605 10.031 1 81.88 165 GLY B O 1
ATOM 2674 N N . GLU B 1 166 ? 12.742 1.779 8.719 1 80.31 166 GLU B N 1
ATOM 2675 C CA . GLU B 1 166 ? 13.953 2.076 7.957 1 80.31 166 GLU B CA 1
ATOM 2676 C C . GLU B 1 166 ? 13.633 2.898 6.711 1 80.31 166 GLU B C 1
ATOM 2678 O O . GLU B 1 166 ? 14.539 3.314 5.988 1 80.31 166 GLU B O 1
ATOM 2683 N N . VAL B 1 167 ? 12.383 3.076 6.559 1 76.5 167 VAL B N 1
ATOM 2684 C CA . VAL B 1 167 ? 12.016 3.795 5.348 1 76.5 167 VAL B CA 1
ATOM 2685 C C . VAL B 1 167 ? 12.312 5.285 5.516 1 76.5 167 VAL B C 1
ATOM 2687 O O . VAL B 1 167 ? 11.961 5.883 6.531 1 76.5 167 VAL B O 1
ATOM 2690 N N . LEU B 1 168 ? 13.023 5.855 4.637 1 72.88 168 LEU B N 1
ATOM 2691 C CA . LEU B 1 168 ? 13.336 7.281 4.582 1 72.88 168 LEU B CA 1
ATOM 2692 C C . LEU B 1 168 ? 12.625 7.949 3.416 1 72.88 168 LEU B C 1
ATOM 2694 O O . LEU B 1 168 ? 12.398 7.324 2.377 1 72.88 168 LEU B O 1
ATOM 2698 N N . PRO B 1 169 ? 12.219 9.219 3.713 1 69.75 169 PRO B N 1
ATOM 2699 C CA . PRO B 1 169 ? 11.633 9.914 2.562 1 69.75 169 PRO B CA 1
ATOM 2700 C C . PRO B 1 169 ? 12.578 9.969 1.363 1 69.75 169 PRO B C 1
ATOM 2702 O O . PRO B 1 169 ? 13.797 10.078 1.535 1 69.75 169 PRO B O 1
ATOM 2705 N N . PRO B 1 170 ? 12 9.734 0.211 1 63.97 170 PRO B N 1
ATOM 2706 C CA . PRO B 1 170 ? 12.836 9.883 -0.981 1 63.97 170 PRO B CA 1
ATOM 2707 C C . PRO B 1 170 ? 13.383 11.297 -1.149 1 63.97 170 PRO B C 1
ATOM 2709 O O . PRO B 1 170 ? 12.828 12.242 -0.595 1 63.97 170 PRO B O 1
ATOM 2712 N N . SER B 1 171 ? 14.617 11.359 -1.775 1 60.59 171 SER B N 1
ATOM 2713 C CA . SER B 1 171 ? 15.18 12.672 -2.09 1 60.59 171 SER B CA 1
ATOM 2714 C C . SER B 1 171 ? 14.391 13.367 -3.193 1 60.59 171 SER B C 1
ATOM 2716 O O . SER B 1 171 ? 13.961 12.727 -4.152 1 60.59 171 SER B O 1
ATOM 2718 N N . PHE B 1 172 ? 13.891 14.609 -2.959 1 60.41 172 PHE B N 1
ATOM 2719 C CA . PHE B 1 172 ? 13.312 15.406 -4.035 1 60.41 172 PHE B CA 1
ATOM 2720 C C . PHE B 1 172 ? 14.391 16.188 -4.773 1 60.41 172 PHE B C 1
ATOM 2722 O O . PHE B 1 172 ? 15.047 17.047 -4.184 1 60.41 172 PHE B O 1
ATOM 2729 N N . GLY B 1 173 ? 15.492 15.586 -5.207 1 53.66 173 GLY B N 1
ATOM 2730 C CA . GLY B 1 173 ? 16.516 16.375 -5.879 1 53.66 173 GLY B CA 1
ATOM 2731 C C . GLY B 1 173 ? 16.328 17.859 -5.723 1 53.66 173 GLY B C 1
ATOM 2732 O O . GLY B 1 173 ? 15.227 18.328 -5.402 1 53.66 173 GLY B O 1
#